Protein AF-A0A1Z5R6G3-F1 (afdb_monomer_lite)

pLDDT: mean 77.04, std 17.68, range [26.58, 95.5]

Secondary structure (DSSP, 8-state):
--------------THHHHHHHHHHHHHHHHHHHS-SHHHHTTS-HHHHHHHHHHHHHHHHHHHHHHHHHHHHHHHH--TTS-HHHH---HHHHHTTHHHHHHHHHHHTT---HHHHHHT-GGG-GGG--TT--S-GGGTT---------EEEE-TT--EE-SSSB-TTS-B-----SSGGG-SS-HHHHT-EEEE-

InterPro domains:
  IPR000932 Photosystem antenna protein-like [PF00421] (64-195)
  IPR036001 Photosystem antenna protein-like superfamily [SSF161077] (65-194)

Sequence (197 aa):
MLHACDQRFDVTGNLENFCELNKALIYLHSQYLREKPVQTMAKKSKRGYFSYMQLYFLVVSLLFSFAAFVVAGTMWYGSATTPIILFGPTRYQWDQGYFQQEIYQRVSDGLAKILVAFYDYIGNNQAKGGLFRAGSMDNGDGIAVGWLGHPVFRDKEGCELFVLLVDEEEIVRVGVPFRRAESKYSVEQVGVTIDGC

Organism: Sorghum bicolor (NCBI:txid4558)

Radius of gyration: 29.78 Å; chains: 1; bounding box: 66×47×83 Å

Structure (mmCIF, N/CA/C/O backbone):
data_AF-A0A1Z5R6G3-F1
#
_entry.id   AF-A0A1Z5R6G3-F1
#
loop_
_atom_site.group_PDB
_atom_site.id
_atom_site.type_symbol
_atom_site.label_atom_id
_atom_site.label_alt_id
_atom_site.label_comp_id
_atom_site.label_asym_id
_atom_site.label_entity_id
_atom_site.label_seq_id
_atom_site.pdbx_PDB_ins_code
_atom_site.Cartn_x
_atom_site.Cartn_y
_atom_site.Cartn_z
_atom_site.occupancy
_atom_site.B_iso_or_equiv
_atom_site.auth_seq_id
_atom_site.auth_comp_id
_atom_site.auth_asym_id
_atom_site.auth_atom_id
_atom_site.pdbx_PDB_model_num
ATOM 1 N N . MET A 1 1 ? 26.521 29.136 -47.098 1.00 40.97 1 MET A N 1
ATOM 2 C CA . MET A 1 1 ? 25.546 30.150 -46.647 1.00 40.97 1 MET A CA 1
ATOM 3 C C . MET A 1 1 ? 24.371 29.425 -46.020 1.00 40.97 1 MET A C 1
ATOM 5 O O . MET A 1 1 ? 23.774 28.627 -46.725 1.00 40.97 1 MET A O 1
ATOM 9 N N . LEU A 1 2 ? 24.141 29.667 -44.724 1.00 26.58 2 LEU A N 1
ATOM 10 C CA . LEU A 1 2 ? 22.926 29.489 -43.898 1.00 26.58 2 LEU A CA 1
ATOM 11 C C . LEU A 1 2 ? 23.435 29.330 -42.453 1.00 26.58 2 LEU A C 1
ATOM 13 O O . LEU A 1 2 ? 23.894 28.262 -42.070 1.00 26.58 2 LEU A O 1
ATOM 17 N N . HIS A 1 3 ? 23.811 30.434 -41.806 1.00 28.83 3 HIS A N 1
ATOM 18 C CA . HIS A 1 3 ? 22.960 31.247 -40.924 1.00 28.83 3 HIS A CA 1
ATOM 19 C C . HIS A 1 3 ? 22.274 30.429 -39.823 1.00 28.83 3 HIS A C 1
ATOM 21 O O . HIS A 1 3 ? 21.431 29.579 -40.084 1.00 28.83 3 HIS A O 1
ATOM 27 N N . ALA A 1 4 ? 22.695 30.743 -38.598 1.00 40.03 4 ALA A N 1
ATOM 28 C CA . ALA A 1 4 ? 22.177 30.291 -37.322 1.00 40.03 4 ALA A CA 1
ATOM 29 C C . ALA A 1 4 ? 20.644 30.218 -37.279 1.00 40.03 4 ALA A C 1
ATOM 31 O O . ALA A 1 4 ? 19.967 31.197 -37.591 1.00 40.03 4 ALA A O 1
ATOM 32 N N . CYS A 1 5 ? 20.119 29.088 -36.807 1.00 30.48 5 CYS A N 1
ATOM 33 C CA . CYS A 1 5 ? 18.817 29.047 -36.160 1.00 30.48 5 CYS A CA 1
ATOM 34 C C . CYS A 1 5 ? 19.083 28.893 -34.661 1.00 30.48 5 CYS A C 1
ATOM 36 O O . CYS A 1 5 ? 19.317 27.801 -34.150 1.00 30.48 5 CYS A O 1
ATOM 38 N N . ASP A 1 6 ? 19.169 30.047 -34.008 1.00 37.09 6 ASP A N 1
ATOM 39 C CA . ASP A 1 6 ? 19.047 30.204 -32.568 1.00 37.09 6 ASP A CA 1
ATOM 40 C C . ASP A 1 6 ? 17.616 29.797 -32.188 1.00 37.09 6 ASP A C 1
ATOM 42 O O . ASP A 1 6 ? 16.661 30.528 -32.449 1.00 37.09 6 ASP A O 1
ATOM 46 N N . GLN A 1 7 ? 17.447 28.588 -31.653 1.00 36.06 7 GLN A N 1
ATOM 47 C CA . GLN A 1 7 ? 16.218 28.191 -30.976 1.00 36.06 7 GLN A CA 1
ATOM 48 C C . GLN A 1 7 ? 16.547 27.996 -29.501 1.00 36.06 7 GLN A C 1
ATOM 50 O O . GLN A 1 7 ? 17.087 26.970 -29.085 1.00 36.06 7 GLN A O 1
ATOM 55 N N . ARG A 1 8 ? 16.213 29.023 -28.712 1.00 31.95 8 ARG A N 1
ATOM 56 C CA . ARG A 1 8 ? 16.040 28.919 -27.262 1.00 31.95 8 ARG A CA 1
ATOM 57 C C . ARG A 1 8 ? 15.119 27.737 -26.973 1.00 31.95 8 ARG A C 1
ATOM 59 O O . ARG A 1 8 ? 13.937 27.782 -27.301 1.00 31.95 8 ARG A O 1
ATOM 66 N N . PHE A 1 9 ? 15.668 26.701 -26.352 1.00 37.44 9 PHE A N 1
ATOM 67 C CA . PHE A 1 9 ? 14.879 25.657 -25.716 1.00 37.44 9 PHE A CA 1
ATOM 68 C C . PHE A 1 9 ? 14.264 26.245 -24.446 1.00 37.44 9 PHE A C 1
ATOM 70 O O . PHE A 1 9 ? 14.970 26.477 -23.465 1.00 37.44 9 PHE A O 1
ATOM 77 N N . ASP A 1 10 ? 12.964 26.527 -24.489 1.00 29.92 10 ASP A N 1
ATOM 78 C CA . ASP A 1 10 ? 12.192 26.857 -23.297 1.00 29.92 10 ASP A CA 1
ATOM 79 C C . ASP A 1 10 ? 11.811 25.554 -22.579 1.00 29.92 10 ASP A C 1
ATOM 81 O O . ASP A 1 10 ? 11.259 24.623 -23.172 1.00 29.92 10 ASP A O 1
ATOM 85 N N . VAL A 1 11 ? 12.182 25.458 -21.304 1.00 42.44 11 VAL A N 1
ATOM 86 C CA . VAL A 1 11 ? 12.047 24.256 -20.474 1.00 42.44 11 VAL A CA 1
ATOM 87 C C . VAL A 1 11 ? 10.663 24.272 -19.833 1.00 42.44 11 VAL A C 1
ATOM 89 O O . VAL A 1 11 ? 10.515 24.503 -18.637 1.00 42.44 11 VAL A O 1
ATOM 92 N N . THR A 1 12 ? 9.623 24.033 -20.626 1.00 36.06 12 THR A N 1
ATOM 93 C CA . THR A 1 12 ? 8.274 23.783 -20.103 1.00 36.06 12 THR A CA 1
ATOM 94 C C . THR A 1 12 ? 7.799 22.410 -20.563 1.00 36.06 12 THR A C 1
ATOM 96 O O . THR A 1 12 ? 7.721 22.098 -21.748 1.00 36.06 12 THR A O 1
ATOM 99 N N . GLY A 1 13 ? 7.600 21.520 -19.588 1.00 49.81 13 GLY A N 1
ATOM 100 C CA . GLY A 1 13 ? 7.284 20.114 -19.805 1.00 49.81 13 GLY A CA 1
ATOM 101 C C . GLY A 1 13 ? 5.908 19.926 -20.431 1.00 49.81 13 GLY A C 1
ATOM 102 O O . GLY A 1 13 ? 4.896 20.225 -19.807 1.00 49.81 13 GLY A O 1
ATOM 103 N N . ASN A 1 14 ? 5.872 19.383 -21.646 1.00 38.09 14 ASN A N 1
ATOM 104 C CA . ASN A 1 14 ? 4.657 18.847 -22.244 1.00 38.09 14 ASN A CA 1
ATOM 105 C C . ASN A 1 14 ? 5.003 17.644 -23.137 1.00 38.09 14 ASN A C 1
ATOM 107 O O . ASN A 1 14 ? 6.084 17.604 -23.725 1.00 38.09 14 ASN A O 1
ATOM 111 N N . LEU A 1 15 ? 4.113 16.649 -23.229 1.00 45.62 15 LEU A N 1
ATOM 112 C CA . LEU A 1 15 ? 4.317 15.383 -23.966 1.00 45.62 15 LEU A CA 1
ATOM 113 C C . LEU A 1 15 ? 4.691 15.570 -25.452 1.00 45.62 15 LEU A C 1
ATOM 115 O O . LEU A 1 15 ? 5.364 14.714 -26.030 1.00 45.62 15 LEU A O 1
ATOM 119 N N . GLU A 1 16 ? 4.326 16.704 -26.054 1.00 45.53 16 GLU A N 1
ATOM 120 C CA . GLU A 1 16 ? 4.739 17.095 -27.409 1.00 45.53 16 GLU A CA 1
ATOM 121 C C . GLU A 1 16 ? 6.264 17.217 -27.543 1.00 45.53 16 GLU A C 1
ATOM 123 O O . GLU A 1 16 ? 6.833 16.776 -28.543 1.00 45.53 16 GLU A O 1
ATOM 128 N N . ASN A 1 17 ? 6.952 17.668 -26.488 1.00 52.84 17 ASN A N 1
ATOM 129 C CA . ASN A 1 17 ? 8.408 17.790 -26.475 1.00 52.84 17 ASN A CA 1
ATOM 130 C C . ASN A 1 17 ? 9.105 16.431 -26.550 1.00 52.84 17 ASN A C 1
ATOM 132 O O . ASN A 1 17 ? 10.211 16.366 -27.066 1.00 52.84 17 ASN A O 1
ATOM 136 N N . PHE A 1 18 ? 8.478 15.341 -26.091 1.00 49.66 18 PHE A N 1
ATOM 137 C CA . PHE A 1 18 ? 9.069 13.999 -26.154 1.00 49.66 18 PHE A CA 1
ATOM 138 C C . PHE A 1 18 ? 8.947 13.382 -27.554 1.00 49.66 18 PHE A C 1
ATOM 140 O O . PHE A 1 18 ? 9.850 12.681 -28.016 1.00 49.66 18 PHE A O 1
ATOM 147 N N . CYS A 1 19 ? 7.842 13.660 -28.253 1.00 47.81 19 CYS A N 1
ATOM 148 C CA . CYS A 1 19 ? 7.642 13.231 -29.637 1.00 47.81 19 CYS A CA 1
ATOM 149 C C . CYS A 1 19 ? 8.559 14.010 -30.588 1.00 47.81 19 CYS A C 1
ATOM 151 O O . CYS A 1 19 ? 9.219 13.406 -31.434 1.00 47.81 19 CYS A O 1
ATOM 153 N N . GLU A 1 20 ? 8.682 15.325 -30.394 1.00 55.06 20 GLU A N 1
ATOM 154 C CA . GLU A 1 20 ? 9.620 16.154 -31.154 1.00 55.06 20 GLU A CA 1
ATOM 155 C C . GLU A 1 20 ? 11.081 15.848 -30.799 1.00 55.06 20 GLU A C 1
ATOM 157 O O . GLU A 1 20 ? 11.908 15.771 -31.709 1.00 55.06 20 GLU A O 1
ATOM 162 N N . LEU A 1 21 ? 11.403 15.525 -29.534 1.00 59.28 21 LEU A N 1
ATOM 163 C CA . LEU A 1 21 ? 12.727 14.994 -29.190 1.00 59.28 21 LEU A CA 1
ATOM 164 C C . LEU A 1 21 ? 13.001 13.698 -29.943 1.00 59.28 21 LEU A C 1
ATOM 166 O O . LEU A 1 21 ? 14.065 13.574 -30.529 1.00 59.28 21 LEU A O 1
ATOM 170 N N . ASN A 1 22 ? 12.064 12.746 -29.960 1.00 56.97 22 ASN A N 1
ATOM 171 C CA . ASN A 1 22 ? 12.258 11.468 -30.646 1.00 56.97 22 ASN A CA 1
ATOM 172 C C . ASN A 1 22 ? 12.398 11.640 -32.161 1.00 56.97 22 ASN A C 1
ATOM 174 O O . ASN A 1 22 ? 13.267 11.009 -32.762 1.00 56.97 22 ASN A O 1
ATOM 178 N N . LYS A 1 23 ? 11.613 12.523 -32.789 1.00 67.31 23 LYS A N 1
ATOM 179 C CA . LYS A 1 23 ? 11.772 12.858 -34.213 1.00 67.31 23 LYS A CA 1
ATOM 180 C C . LYS A 1 23 ? 13.124 13.510 -34.482 1.00 67.31 23 LYS A C 1
ATOM 182 O O . LYS A 1 23 ? 13.801 13.109 -35.425 1.00 67.31 23 LYS A O 1
ATOM 187 N N . ALA A 1 24 ? 13.549 14.451 -33.639 1.00 62.72 24 ALA A N 1
ATOM 188 C CA . ALA A 1 24 ? 14.859 15.081 -33.736 1.00 62.72 24 ALA A CA 1
ATOM 189 C C . ALA A 1 24 ? 15.992 14.068 -33.516 1.00 62.72 24 ALA A C 1
ATOM 191 O O . ALA A 1 24 ? 16.978 14.107 -34.245 1.00 62.72 24 ALA A O 1
ATOM 192 N N . LEU A 1 25 ? 15.837 13.116 -32.591 1.00 65.88 25 LEU A N 1
ATOM 193 C CA . LEU A 1 25 ? 16.815 12.065 -32.297 1.00 65.88 25 LEU A CA 1
ATOM 194 C C . LEU A 1 25 ? 16.925 11.069 -33.453 1.00 65.88 25 LEU A C 1
ATOM 196 O O . LEU A 1 25 ? 18.033 10.726 -33.849 1.00 65.88 25 LEU A O 1
ATOM 200 N N . ILE A 1 26 ? 15.802 10.668 -34.058 1.00 71.19 26 ILE A N 1
ATOM 201 C CA . ILE A 1 26 ? 15.775 9.832 -35.269 1.00 71.19 26 ILE A CA 1
ATOM 202 C C . ILE A 1 26 ? 16.381 10.591 -36.453 1.00 71.19 26 ILE A C 1
ATOM 204 O O . ILE A 1 26 ? 17.159 10.021 -37.219 1.00 71.19 26 ILE A O 1
ATOM 208 N N . TYR A 1 27 ? 16.077 11.883 -36.596 1.00 67.69 27 TYR A N 1
ATOM 209 C CA . TYR A 1 27 ? 16.621 12.715 -37.663 1.00 67.69 27 TYR A CA 1
ATOM 210 C C . TYR A 1 27 ? 18.136 12.891 -37.511 1.00 67.69 27 TYR A C 1
ATOM 212 O O . TYR A 1 27 ? 18.865 12.618 -38.464 1.00 67.69 27 TYR A O 1
ATOM 220 N N . LEU A 1 28 ? 18.616 13.225 -36.308 1.00 63.78 28 LEU A N 1
ATOM 221 C CA . LEU A 1 28 ? 20.034 13.297 -35.941 1.00 63.78 28 LEU A CA 1
ATOM 222 C C . LEU A 1 28 ? 20.733 11.949 -36.107 1.00 63.78 28 LEU A C 1
ATOM 224 O O . LEU A 1 28 ? 21.843 11.911 -36.625 1.00 63.78 28 LEU A O 1
ATOM 228 N N . HIS A 1 29 ? 20.084 10.837 -35.762 1.00 63.12 29 HIS A N 1
ATOM 229 C CA . HIS A 1 29 ? 20.622 9.499 -36.000 1.00 63.12 29 HIS A CA 1
ATOM 230 C C . HIS A 1 29 ? 20.713 9.193 -37.506 1.00 63.12 29 HIS A C 1
ATOM 232 O O . HIS A 1 29 ? 21.725 8.673 -37.969 1.00 63.12 29 HIS A O 1
ATOM 238 N N . SER A 1 30 ? 19.721 9.598 -38.311 1.00 63.94 30 SER A N 1
ATOM 239 C CA . SER A 1 30 ? 19.755 9.455 -39.777 1.00 63.94 30 SER A CA 1
ATOM 240 C C . SER A 1 30 ? 20.798 10.359 -40.451 1.00 63.94 30 SER A C 1
ATOM 242 O O . SER A 1 30 ? 21.308 10.019 -41.519 1.00 63.94 30 SER A O 1
ATOM 244 N N . GLN A 1 31 ? 21.101 11.515 -39.852 1.00 62.31 31 GLN A N 1
ATOM 245 C CA . GLN A 1 31 ? 22.162 12.419 -40.298 1.00 62.31 31 GLN A CA 1
ATOM 246 C C . GLN A 1 31 ? 23.535 11.863 -39.895 1.00 62.31 31 GLN A C 1
ATOM 248 O O . GLN A 1 31 ? 24.420 11.769 -40.738 1.00 62.31 31 GLN A O 1
ATOM 253 N N . TYR A 1 32 ? 23.677 11.343 -38.672 1.00 56.94 32 TYR A N 1
ATOM 254 C CA . TYR A 1 32 ? 24.884 10.666 -38.182 1.00 56.94 32 TYR A CA 1
ATOM 255 C C . TYR A 1 32 ? 25.243 9.411 -38.996 1.00 56.94 32 TYR A C 1
ATOM 257 O O . TYR A 1 32 ? 26.412 9.151 -39.274 1.00 56.94 32 TYR A O 1
ATOM 265 N N . LEU A 1 33 ? 24.241 8.639 -39.432 1.00 57.62 33 LEU A N 1
ATOM 266 C CA . LEU A 1 33 ? 24.445 7.486 -40.316 1.00 57.62 33 LEU A CA 1
ATOM 267 C C . LEU A 1 33 ? 24.789 7.894 -41.763 1.00 57.62 33 LEU A C 1
ATOM 269 O O . LEU A 1 33 ? 25.457 7.128 -42.461 1.00 57.62 33 LEU A O 1
ATOM 273 N N . ARG A 1 34 ? 24.368 9.086 -42.218 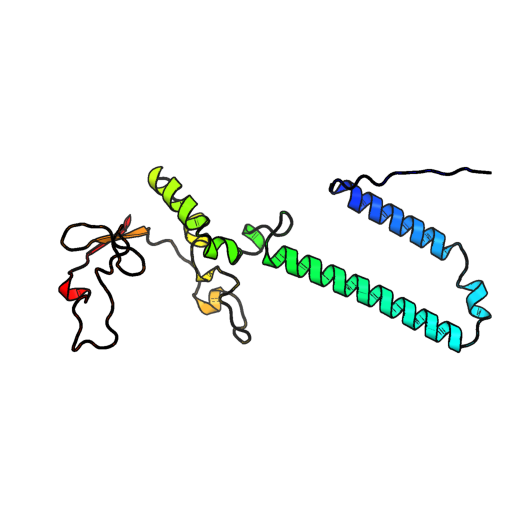1.00 58.22 34 ARG A N 1
ATOM 274 C CA . ARG A 1 34 ? 24.684 9.632 -43.554 1.00 58.22 34 ARG A CA 1
ATOM 275 C C . ARG A 1 34 ? 26.062 10.292 -43.619 1.00 58.22 34 ARG A C 1
ATOM 277 O O . ARG A 1 34 ? 26.784 10.097 -44.600 1.00 58.22 34 ARG A O 1
ATOM 284 N N . GLU A 1 35 ? 26.472 11.007 -42.577 1.00 58.62 35 GLU A N 1
ATOM 285 C CA . GLU A 1 35 ? 27.791 11.638 -42.464 1.00 58.62 35 GLU A CA 1
ATOM 286 C C . GLU A 1 35 ? 28.854 10.635 -41.984 1.00 58.62 35 GLU A C 1
ATOM 288 O O . GLU A 1 35 ? 29.327 10.658 -40.857 1.00 58.62 35 GLU A O 1
ATOM 293 N N . LYS A 1 36 ? 29.211 9.705 -42.879 1.00 55.25 36 LYS A N 1
ATOM 294 C CA . LYS A 1 36 ? 30.347 8.759 -42.839 1.00 55.25 36 LYS A CA 1
ATOM 295 C C . LYS A 1 36 ? 31.223 8.747 -41.561 1.00 55.25 36 LYS A C 1
ATOM 297 O O . LYS A 1 36 ? 32.281 9.382 -41.533 1.00 55.25 36 LYS A O 1
ATOM 302 N N . PRO A 1 37 ? 30.971 7.790 -40.651 1.00 52.53 37 PRO A N 1
ATOM 303 C CA . PRO A 1 37 ? 32.047 7.112 -39.942 1.00 52.53 37 PRO A CA 1
ATOM 304 C C . PRO A 1 37 ? 32.408 5.785 -40.628 1.00 52.53 37 PRO A C 1
ATOM 306 O O . PRO A 1 37 ? 33.578 5.443 -40.686 1.00 52.53 37 PRO A O 1
ATOM 309 N N . VAL A 1 38 ? 31.469 5.051 -41.239 1.00 53.91 38 VAL A N 1
ATOM 310 C CA . VAL A 1 38 ? 31.716 3.681 -41.757 1.00 53.91 38 VAL A CA 1
ATOM 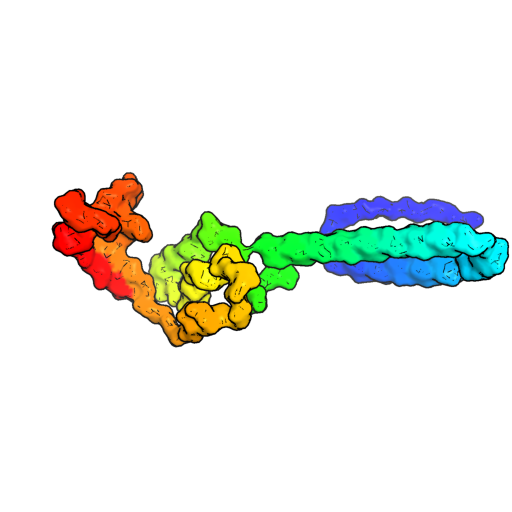311 C C . VAL A 1 38 ? 32.844 3.605 -42.799 1.00 53.91 38 VAL A C 1
ATOM 313 O O . VAL A 1 38 ? 33.685 2.710 -42.743 1.00 53.91 38 VAL A O 1
ATOM 316 N N . GLN A 1 39 ? 32.918 4.573 -43.714 1.00 47.22 39 GLN A N 1
ATOM 317 C CA . GLN A 1 39 ? 33.902 4.573 -44.807 1.00 47.22 39 GLN A CA 1
ATOM 318 C C . GLN A 1 39 ? 35.300 5.054 -44.362 1.00 47.22 39 GLN A C 1
ATOM 320 O O . GLN A 1 39 ? 36.317 4.636 -44.911 1.00 47.22 39 GLN A O 1
ATOM 325 N N . THR A 1 40 ? 35.371 5.912 -43.342 1.00 52.59 40 THR A N 1
ATOM 326 C CA . THR A 1 40 ? 36.611 6.392 -42.698 1.00 52.59 40 THR A CA 1
ATOM 327 C C . THR A 1 40 ? 37.121 5.417 -41.634 1.00 52.59 40 THR A C 1
ATOM 329 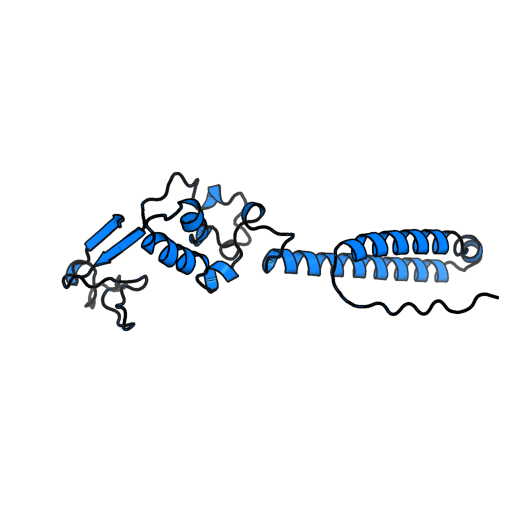O O . THR A 1 40 ? 38.321 5.362 -41.367 1.00 52.59 40 THR A O 1
ATOM 332 N N . MET A 1 41 ? 36.229 4.617 -41.047 1.00 50.09 41 MET A N 1
ATOM 333 C CA . MET A 1 41 ? 36.531 3.602 -40.036 1.00 50.09 41 MET A CA 1
ATOM 334 C C . MET A 1 41 ? 37.200 2.376 -40.645 1.00 50.09 41 MET A C 1
ATOM 336 O O . MET A 1 41 ? 38.150 1.886 -40.049 1.00 50.09 41 MET A O 1
ATOM 340 N N . ALA A 1 42 ? 36.819 1.962 -41.862 1.00 53.94 42 ALA A N 1
ATOM 341 C CA . ALA A 1 42 ? 37.464 0.851 -42.578 1.00 53.94 42 ALA A CA 1
ATOM 342 C C . ALA A 1 42 ? 38.986 1.037 -42.776 1.00 53.94 42 ALA A C 1
ATOM 344 O O . ALA A 1 42 ? 39.709 0.065 -42.981 1.00 53.94 42 ALA A O 1
ATOM 345 N N . LYS A 1 43 ? 39.485 2.280 -42.681 1.00 54.75 43 LYS A N 1
ATOM 346 C CA . LYS A 1 43 ? 40.913 2.636 -42.742 1.00 54.75 43 LYS A CA 1
ATOM 347 C C . LYS A 1 43 ? 41.585 2.825 -41.370 1.00 54.75 43 LYS A C 1
ATOM 349 O O . LYS A 1 43 ? 42.791 3.058 -41.327 1.00 54.75 43 LYS A O 1
ATOM 354 N N . LYS A 1 44 ? 40.858 2.755 -40.246 1.00 55.66 44 LYS A N 1
ATOM 355 C CA . LYS A 1 44 ? 41.418 2.941 -38.894 1.00 55.66 44 LYS A CA 1
ATOM 356 C C . LYS A 1 44 ? 41.911 1.618 -38.297 1.00 55.66 44 LYS A C 1
ATOM 358 O O . LYS A 1 44 ? 41.258 0.585 -38.381 1.00 55.66 44 LYS A O 1
ATOM 363 N N . SER A 1 45 ? 43.076 1.682 -37.648 1.00 59.03 45 SER A N 1
ATOM 364 C CA . SER A 1 45 ? 43.709 0.576 -36.911 1.00 59.03 45 SER A CA 1
ATOM 365 C C . SER A 1 45 ? 42.750 -0.084 -35.907 1.00 59.03 45 SER A C 1
ATOM 367 O O . SER A 1 45 ? 41.917 0.602 -35.312 1.00 59.03 45 SER A O 1
ATOM 369 N N . LYS A 1 46 ? 42.915 -1.395 -35.651 1.00 59.88 46 LYS A N 1
ATOM 370 C CA . LYS A 1 46 ? 42.145 -2.188 -34.660 1.00 59.88 46 LYS A CA 1
ATOM 371 C C . LYS A 1 46 ? 41.982 -1.477 -33.303 1.00 59.88 46 LYS A C 1
ATOM 373 O O . LYS A 1 46 ? 40.951 -1.618 -32.654 1.00 59.88 46 LYS A O 1
ATOM 378 N N . ARG A 1 47 ? 42.968 -0.664 -32.901 1.00 57.84 47 ARG A N 1
ATOM 379 C CA . ARG A 1 47 ? 42.950 0.141 -31.666 1.00 57.84 47 ARG A CA 1
ATOM 380 C C . ARG A 1 47 ? 41.867 1.233 -31.666 1.00 57.84 47 ARG A C 1
ATOM 382 O O . ARG A 1 47 ? 41.269 1.480 -30.630 1.00 57.84 47 ARG A O 1
ATOM 389 N N . GLY A 1 48 ? 41.572 1.838 -32.819 1.00 65.00 48 GLY A N 1
ATOM 390 C CA . GLY A 1 48 ? 40.485 2.809 -32.968 1.00 65.00 48 GLY A CA 1
ATOM 391 C C . GLY A 1 48 ? 39.111 2.154 -32.835 1.00 65.00 48 GLY A C 1
ATOM 392 O O . GLY A 1 48 ? 38.275 2.650 -32.088 1.00 65.00 48 GLY A O 1
ATOM 393 N N . TYR A 1 49 ? 38.902 1.004 -33.484 1.00 65.38 49 TYR A N 1
ATOM 394 C CA . TYR A 1 49 ? 37.660 0.229 -33.364 1.00 65.38 49 TYR A CA 1
ATOM 395 C C . TYR A 1 49 ? 37.349 -0.172 -31.917 1.00 65.38 49 TYR A C 1
ATOM 397 O O . TYR A 1 49 ? 36.203 -0.051 -31.494 1.00 65.38 49 TYR A O 1
ATOM 405 N N . PHE A 1 50 ? 38.361 -0.574 -31.145 1.00 70.38 50 PHE A N 1
ATOM 406 C CA . PHE A 1 50 ? 38.206 -0.879 -29.721 1.00 70.38 50 PHE A CA 1
ATOM 407 C C . PHE A 1 50 ? 37.722 0.341 -28.917 1.00 70.38 50 PHE A C 1
ATOM 409 O O . PHE A 1 50 ? 36.750 0.241 -28.175 1.00 70.38 50 PHE A O 1
ATOM 416 N N . SER A 1 51 ? 38.314 1.521 -29.136 1.00 75.56 51 SER A N 1
ATOM 417 C CA . SER A 1 51 ? 37.875 2.761 -28.480 1.00 75.56 51 SER A CA 1
ATOM 418 C C . SER A 1 51 ? 36.450 3.179 -28.863 1.00 75.56 51 SER A C 1
ATOM 420 O O . SER A 1 51 ? 35.711 3.655 -28.006 1.00 75.56 51 SER A O 1
ATOM 422 N N . TYR A 1 52 ? 36.032 2.977 -30.118 1.00 76.00 52 TYR A N 1
ATOM 423 C CA . TYR A 1 52 ? 34.654 3.259 -30.544 1.00 76.00 52 TYR A CA 1
ATOM 424 C C . TYR A 1 52 ? 33.641 2.295 -29.930 1.00 76.00 52 TYR A C 1
ATOM 426 O O . TYR A 1 52 ? 32.593 2.738 -29.468 1.00 76.00 52 TYR A O 1
ATOM 434 N N . MET A 1 53 ? 33.953 0.997 -29.893 1.00 81.25 53 MET A N 1
ATOM 435 C CA . MET A 1 53 ? 33.099 0.001 -29.237 1.00 81.25 53 MET A CA 1
ATOM 436 C C . MET A 1 53 ? 32.965 0.290 -27.739 1.00 81.25 53 MET A C 1
ATOM 438 O O . MET A 1 53 ? 31.878 0.171 -27.181 1.00 81.25 53 MET A O 1
ATOM 442 N N . GLN A 1 54 ? 34.042 0.749 -27.103 1.00 83.06 54 GLN A N 1
ATOM 443 C CA . GLN A 1 54 ? 34.031 1.113 -25.692 1.00 83.06 54 GLN A CA 1
ATOM 444 C C . GLN A 1 54 ? 33.234 2.394 -25.423 1.00 83.06 54 GLN A C 1
ATOM 446 O O . GLN A 1 54 ? 32.445 2.431 -24.484 1.00 83.06 54 GLN A O 1
ATOM 451 N N . LEU A 1 55 ? 33.362 3.418 -26.271 1.00 81.50 55 LEU A N 1
ATOM 452 C CA . LEU A 1 55 ? 32.543 4.628 -26.169 1.00 81.50 55 LEU A CA 1
ATOM 453 C C . LEU A 1 55 ? 31.055 4.323 -26.392 1.00 81.50 55 LEU A C 1
ATOM 455 O O . LEU A 1 55 ? 30.214 4.802 -25.637 1.00 81.50 55 LEU A O 1
ATOM 459 N N . TYR A 1 56 ? 30.730 3.492 -27.385 1.00 84.50 56 TYR A N 1
ATOM 460 C CA . TYR A 1 56 ? 29.358 3.052 -27.640 1.00 84.50 56 TYR A CA 1
ATOM 461 C C . TYR A 1 56 ? 28.770 2.311 -26.432 1.00 84.50 56 TYR A C 1
ATOM 463 O O . TYR A 1 56 ? 27.668 2.629 -25.988 1.00 84.50 56 TYR A O 1
ATOM 471 N N . PHE A 1 57 ? 29.534 1.387 -25.844 1.00 87.69 57 PHE A N 1
ATOM 472 C CA . PHE A 1 57 ? 29.132 0.667 -24.637 1.00 87.69 57 PHE A CA 1
ATOM 473 C C . PHE A 1 57 ? 28.864 1.605 -23.452 1.00 87.69 57 PHE A C 1
ATOM 475 O O . PHE A 1 57 ? 27.863 1.438 -22.753 1.00 87.69 57 PHE A O 1
ATOM 482 N N . LEU A 1 58 ? 29.713 2.617 -23.243 1.00 90.19 58 LEU A N 1
ATOM 483 C CA . LEU A 1 58 ? 29.514 3.608 -22.183 1.00 90.19 58 LEU A CA 1
ATOM 484 C C . LEU A 1 58 ? 28.239 4.433 -22.396 1.00 90.19 58 LEU A C 1
ATOM 486 O O . LEU A 1 58 ? 27.487 4.637 -21.447 1.00 90.19 58 LEU A O 1
ATOM 490 N N . VAL A 1 59 ? 27.962 4.862 -23.631 1.00 91.69 59 VAL A N 1
ATOM 491 C CA . VAL A 1 59 ? 26.752 5.638 -23.950 1.00 91.69 59 VAL A CA 1
ATOM 492 C C . VAL A 1 59 ? 25.488 4.805 -23.733 1.00 91.69 59 VAL A C 1
ATOM 494 O O . VAL A 1 59 ? 24.554 5.275 -23.088 1.00 91.69 59 VAL A O 1
ATOM 497 N N . VAL A 1 60 ? 25.461 3.557 -24.209 1.00 91.69 60 VAL A N 1
ATOM 498 C CA . VAL A 1 60 ? 24.310 2.660 -24.007 1.00 91.69 60 VAL A CA 1
ATOM 499 C C . VAL A 1 60 ? 24.098 2.368 -22.521 1.00 91.69 60 VAL A C 1
ATOM 501 O O . VAL A 1 60 ? 22.968 2.445 -22.041 1.00 91.69 60 VAL A O 1
ATOM 504 N N . SER A 1 61 ? 25.175 2.097 -21.778 1.00 90.62 61 SER A N 1
ATOM 505 C CA . SER A 1 61 ? 25.099 1.837 -20.336 1.00 90.62 61 SER A CA 1
ATOM 506 C C . SER A 1 61 ? 24.557 3.044 -19.572 1.00 90.62 61 SER A C 1
ATOM 508 O O . SER A 1 61 ? 23.709 2.881 -18.695 1.00 90.62 61 SER A O 1
ATOM 510 N N . LEU A 1 62 ? 25.001 4.256 -19.924 1.00 92.88 62 LEU A N 1
ATOM 511 C CA . LEU A 1 62 ? 24.523 5.495 -19.316 1.00 92.88 62 LEU A CA 1
ATOM 512 C C . LEU A 1 62 ? 23.029 5.705 -19.573 1.00 92.88 62 LEU A C 1
ATOM 514 O O . LEU A 1 62 ? 22.287 5.956 -18.629 1.00 92.88 62 LEU A O 1
ATOM 518 N N . LEU A 1 63 ? 22.585 5.569 -20.825 1.00 92.38 63 LEU A N 1
ATOM 519 C CA . LEU A 1 63 ? 21.179 5.745 -21.194 1.00 92.38 63 LEU A CA 1
ATOM 520 C C . LEU A 1 63 ? 20.277 4.733 -20.486 1.00 92.38 63 LEU A C 1
ATOM 522 O O . LEU A 1 63 ? 19.256 5.117 -19.921 1.00 92.38 63 LEU A O 1
ATOM 526 N N . PHE A 1 64 ? 20.673 3.458 -20.479 1.00 92.19 64 PHE A N 1
ATOM 527 C CA . PHE A 1 64 ? 19.909 2.404 -19.819 1.00 92.19 64 PHE A CA 1
ATOM 528 C C . PHE A 1 64 ? 19.823 2.633 -18.309 1.00 92.19 64 PHE A C 1
ATOM 530 O O . PHE A 1 64 ? 18.735 2.591 -17.741 1.00 92.19 64 PHE A O 1
ATOM 537 N N . SER A 1 65 ? 20.957 2.930 -17.668 1.00 91.69 65 SER A N 1
ATOM 538 C CA . SER A 1 65 ? 21.003 3.158 -16.221 1.00 91.69 65 SER A CA 1
ATOM 539 C C . SER A 1 65 ? 20.174 4.381 -15.846 1.00 91.69 65 SER A C 1
ATOM 541 O O . SER A 1 65 ? 19.343 4.309 -14.948 1.00 91.69 65 SER A O 1
ATOM 543 N N . PHE A 1 66 ? 20.342 5.487 -16.574 1.00 92.56 66 PHE A N 1
ATOM 544 C CA . PHE A 1 66 ? 19.584 6.710 -16.345 1.00 92.56 66 PHE A CA 1
ATOM 545 C C . PHE A 1 66 ? 18.075 6.480 -16.491 1.00 92.56 66 PHE A C 1
ATOM 547 O O . PHE A 1 66 ? 17.317 6.820 -15.585 1.00 92.56 66 PHE A O 1
ATOM 554 N N . ALA A 1 67 ? 17.640 5.839 -17.581 1.00 95.12 67 ALA A N 1
ATOM 555 C CA . ALA A 1 67 ? 16.231 5.520 -17.789 1.00 95.12 67 ALA A CA 1
ATOM 556 C C . ALA A 1 67 ? 15.680 4.608 -16.680 1.00 95.12 67 ALA A C 1
ATOM 558 O O . ALA A 1 67 ? 14.597 4.869 -16.157 1.00 95.12 67 ALA A O 1
ATOM 559 N N . ALA A 1 68 ? 16.436 3.583 -16.272 1.00 95.38 68 ALA A N 1
ATOM 560 C CA . ALA A 1 68 ? 16.040 2.681 -15.194 1.00 95.38 68 ALA A CA 1
ATOM 561 C C . ALA A 1 68 ? 15.874 3.415 -13.852 1.00 95.38 68 ALA A C 1
ATOM 563 O O . ALA A 1 68 ? 14.881 3.194 -13.161 1.00 95.38 68 ALA A O 1
ATOM 564 N N . PHE A 1 69 ? 16.791 4.326 -13.504 1.00 95.25 69 PHE A N 1
ATOM 565 C CA . PHE A 1 69 ? 16.688 5.136 -12.286 1.00 95.25 69 PHE A CA 1
ATOM 566 C C . PHE A 1 69 ? 15.464 6.055 -12.297 1.00 95.25 69 PHE A C 1
ATOM 568 O O . PHE A 1 69 ? 14.760 6.143 -11.291 1.00 95.25 69 PHE A O 1
ATOM 575 N N . VAL A 1 70 ? 15.183 6.709 -13.429 1.00 94.94 70 VAL A N 1
ATOM 576 C CA . VAL A 1 70 ? 14.005 7.579 -13.565 1.00 94.94 70 VAL A CA 1
ATOM 577 C C . VAL A 1 70 ? 12.723 6.768 -13.397 1.00 94.94 70 VAL A C 1
ATOM 579 O O . VAL A 1 70 ? 11.877 7.133 -12.584 1.00 94.94 70 VAL A O 1
ATOM 582 N N . VAL A 1 71 ? 12.595 5.636 -14.097 1.00 95.50 71 VAL A N 1
ATOM 583 C CA . VAL A 1 71 ? 11.401 4.782 -14.004 1.00 95.50 71 VAL A CA 1
ATOM 584 C C . VAL A 1 71 ? 11.223 4.240 -12.586 1.00 95.50 71 VAL A C 1
ATOM 586 O O . VAL A 1 71 ? 10.130 4.354 -12.033 1.00 95.50 71 VAL A O 1
ATOM 589 N N . ALA A 1 72 ? 12.292 3.735 -11.960 1.00 95.25 72 ALA A N 1
ATOM 590 C CA . ALA A 1 72 ? 12.250 3.252 -10.581 1.00 95.25 72 ALA A CA 1
ATOM 591 C C . ALA A 1 72 ? 11.788 4.348 -9.605 1.00 95.25 72 ALA A C 1
ATOM 593 O O . ALA A 1 72 ? 10.923 4.099 -8.766 1.00 95.25 72 ALA A O 1
ATOM 594 N N . GLY A 1 73 ? 12.296 5.575 -9.760 1.00 95.19 73 GLY A N 1
ATOM 595 C CA . GLY A 1 73 ? 11.853 6.727 -8.978 1.00 95.19 73 GLY A CA 1
ATOM 596 C C . GLY A 1 73 ? 10.372 7.044 -9.193 1.00 95.19 73 GLY A C 1
ATOM 597 O O . GLY A 1 73 ? 9.612 7.116 -8.232 1.00 95.19 73 GLY A O 1
ATOM 598 N N . THR A 1 74 ? 9.930 7.178 -10.446 1.00 94.75 74 THR A N 1
ATOM 599 C CA . THR A 1 74 ? 8.523 7.507 -10.759 1.00 94.75 74 THR A CA 1
ATOM 600 C C . THR A 1 74 ? 7.530 6.429 -10.321 1.00 94.75 74 THR A C 1
ATOM 602 O O . THR A 1 74 ? 6.388 6.749 -9.995 1.00 94.75 74 THR A O 1
ATOM 605 N N . MET A 1 75 ? 7.949 5.163 -10.270 1.00 95.12 75 MET A N 1
ATOM 606 C CA . MET A 1 75 ? 7.128 4.080 -9.732 1.00 95.12 75 MET A CA 1
ATOM 607 C C . MET A 1 75 ? 7.031 4.156 -8.206 1.00 95.12 75 MET A C 1
ATOM 609 O O . MET A 1 75 ? 5.944 4.029 -7.658 1.00 95.12 75 MET A O 1
ATOM 613 N N . TRP A 1 76 ? 8.148 4.416 -7.521 1.00 95.00 76 TRP A N 1
ATOM 614 C CA . TRP A 1 76 ? 8.195 4.431 -6.057 1.00 95.00 76 TRP A CA 1
ATOM 615 C C . TRP A 1 76 ? 7.495 5.642 -5.426 1.00 95.00 76 TRP A C 1
ATOM 617 O O . TRP A 1 76 ? 6.823 5.515 -4.402 1.00 95.00 76 TRP A O 1
ATOM 627 N N . TYR A 1 77 ? 7.654 6.823 -6.027 1.00 93.88 77 TYR A N 1
ATOM 628 C CA . TYR A 1 77 ? 7.031 8.058 -5.541 1.00 93.88 77 TYR A CA 1
ATOM 629 C C . TYR A 1 77 ? 5.620 8.279 -6.101 1.00 93.88 77 TYR A C 1
ATOM 631 O O . TYR A 1 77 ? 4.829 8.995 -5.491 1.00 93.88 77 TYR A O 1
ATOM 639 N N . GLY A 1 78 ? 5.288 7.634 -7.222 1.00 93.19 78 GLY A N 1
ATOM 640 C CA . GLY A 1 78 ? 4.042 7.848 -7.948 1.00 93.19 78 GLY A CA 1
ATOM 641 C C . GLY A 1 78 ? 4.119 9.047 -8.897 1.00 93.19 78 GLY A C 1
ATOM 642 O O . GLY A 1 78 ? 4.769 10.058 -8.634 1.00 93.19 78 GLY A O 1
ATOM 643 N N . SER A 1 79 ? 3.456 8.924 -10.042 1.00 92.50 79 SER A N 1
ATOM 644 C CA . SER A 1 79 ? 3.332 9.978 -11.046 1.00 92.50 79 SER A CA 1
ATOM 645 C C . SER A 1 79 ? 2.057 9.775 -11.870 1.00 92.50 79 SER A C 1
ATOM 647 O O . SER A 1 79 ? 1.380 8.754 -11.745 1.00 92.50 79 SER A O 1
ATOM 649 N N . ALA A 1 80 ? 1.745 10.709 -12.771 1.00 93.00 80 ALA A N 1
ATOM 650 C CA . ALA A 1 80 ? 0.603 10.564 -13.676 1.00 93.00 80 ALA A CA 1
ATOM 651 C C . ALA A 1 80 ? 0.687 9.313 -14.578 1.00 93.00 80 ALA A C 1
ATOM 653 O O . ALA A 1 80 ? -0.342 8.811 -15.025 1.00 93.00 80 ALA A O 1
ATOM 654 N N . THR A 1 81 ? 1.892 8.790 -14.840 1.00 93.44 81 THR A N 1
ATOM 655 C CA . THR A 1 81 ? 2.096 7.580 -15.655 1.00 93.44 81 THR A CA 1
ATOM 656 C C . THR A 1 81 ? 2.074 6.284 -14.840 1.00 93.44 81 THR A C 1
ATOM 658 O O . THR A 1 81 ? 2.095 5.202 -15.424 1.00 93.44 81 THR A O 1
ATOM 661 N N . THR A 1 82 ? 1.992 6.366 -13.509 1.00 93.38 82 THR A N 1
ATOM 662 C CA . THR A 1 82 ? 1.954 5.221 -12.584 1.00 93.38 82 THR A CA 1
ATOM 663 C C . THR A 1 82 ? 0.713 5.301 -11.681 1.00 93.38 82 THR A C 1
ATOM 665 O O . THR A 1 82 ? 0.823 5.538 -10.479 1.00 93.38 82 THR A O 1
ATOM 668 N N . PRO A 1 83 ? -0.502 5.135 -12.249 1.00 92.75 83 PRO A N 1
ATOM 669 C CA . PRO A 1 83 ? -1.746 5.295 -11.502 1.00 92.75 83 PRO A CA 1
ATOM 670 C C . PRO A 1 83 ? -1.958 4.184 -10.462 1.00 92.75 83 PRO A C 1
ATOM 672 O O . PRO A 1 83 ? -1.752 3.000 -10.739 1.00 92.75 83 PRO A O 1
ATOM 675 N N . ILE A 1 84 ? -2.484 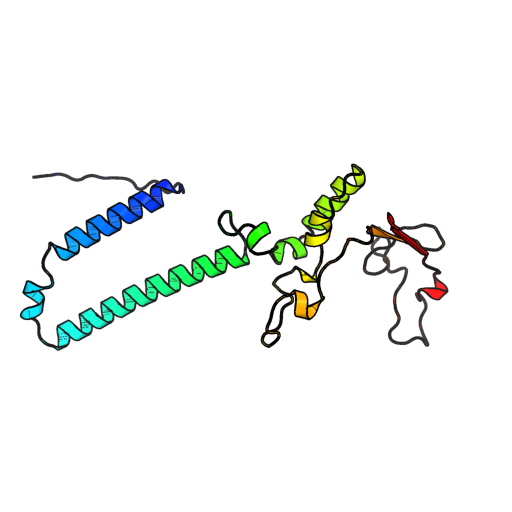4.564 -9.293 1.00 92.25 84 ILE A N 1
ATOM 676 C CA . ILE A 1 84 ? -2.711 3.666 -8.142 1.00 92.25 84 ILE A CA 1
ATOM 677 C C . ILE A 1 84 ? -3.688 2.518 -8.417 1.00 92.25 84 ILE A C 1
ATOM 679 O O . ILE A 1 84 ? -3.599 1.465 -7.797 1.00 92.25 84 ILE A O 1
ATOM 683 N N . ILE A 1 85 ? -4.612 2.691 -9.365 1.00 91.06 85 ILE A N 1
ATOM 684 C CA . ILE A 1 85 ? -5.588 1.655 -9.737 1.00 91.06 85 ILE A CA 1
ATOM 685 C C . ILE A 1 85 ? -4.883 0.465 -10.404 1.00 91.06 85 ILE A C 1
ATOM 687 O O . ILE A 1 85 ? -5.357 -0.661 -10.305 1.00 91.06 85 ILE A O 1
ATOM 691 N N . LEU A 1 86 ? -3.749 0.714 -11.070 1.00 92.56 86 LEU A N 1
ATOM 692 C CA . LEU A 1 86 ? -3.001 -0.311 -11.793 1.00 92.56 86 LEU A CA 1
ATOM 693 C C . LEU A 1 86 ? -1.834 -0.877 -10.977 1.00 92.56 86 LEU A C 1
ATOM 695 O O . LEU A 1 86 ? -1.573 -2.073 -11.050 1.00 92.56 86 LEU A O 1
ATOM 699 N N . PHE A 1 87 ? -1.130 -0.030 -10.221 1.00 93.06 87 PHE A N 1
ATOM 700 C CA . PHE A 1 87 ? 0.100 -0.416 -9.513 1.00 93.06 87 PHE A CA 1
ATOM 701 C C . PHE A 1 87 ? -0.047 -0.503 -7.987 1.00 93.06 87 PHE A C 1
ATOM 703 O O . PHE A 1 87 ? 0.892 -0.912 -7.304 1.00 93.06 87 PHE A O 1
ATOM 710 N N . GLY A 1 88 ? -1.213 -0.152 -7.445 1.00 92.88 88 GLY A N 1
ATOM 711 C CA . GLY A 1 88 ? -1.444 -0.052 -6.006 1.00 92.88 88 GLY A CA 1
ATOM 712 C C . GLY A 1 88 ? -0.983 1.286 -5.406 1.00 92.88 88 GLY A C 1
ATOM 713 O O . GLY A 1 88 ? -0.368 2.106 -6.096 1.00 92.88 88 GLY A O 1
ATOM 714 N N . PRO A 1 89 ? -1.315 1.537 -4.127 1.00 94.44 89 PRO A N 1
ATOM 715 C CA . PRO A 1 89 ? -0.949 2.766 -3.434 1.00 94.44 89 PRO A CA 1
ATOM 716 C C . PRO A 1 89 ? 0.543 2.803 -3.077 1.00 94.44 89 PRO A C 1
ATOM 718 O O . PRO A 1 89 ? 1.190 1.775 -2.862 1.00 94.44 89 PRO A O 1
ATOM 721 N N . THR A 1 90 ? 1.097 4.011 -2.977 1.00 94.62 90 THR A N 1
ATOM 722 C CA . THR A 1 90 ? 2.492 4.207 -2.563 1.00 94.62 90 THR A CA 1
ATOM 723 C C . THR A 1 90 ? 2.603 4.244 -1.043 1.00 94.62 90 THR A C 1
ATOM 725 O O . THR A 1 90 ? 1.669 4.617 -0.329 1.00 94.62 9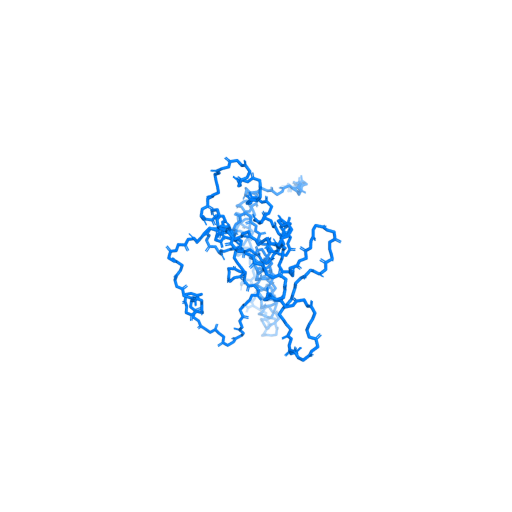0 THR A O 1
ATOM 728 N N . ARG A 1 91 ? 3.793 3.935 -0.516 1.00 94.50 91 ARG A N 1
ATOM 729 C CA . ARG A 1 91 ? 4.056 4.016 0.932 1.00 94.50 91 ARG A CA 1
ATOM 730 C C . ARG A 1 91 ? 3.792 5.398 1.531 1.00 94.50 91 ARG A C 1
ATOM 732 O O . ARG A 1 91 ? 3.442 5.502 2.699 1.00 94.50 91 ARG A O 1
ATOM 739 N N . TYR A 1 92 ? 3.964 6.451 0.736 1.00 93.81 92 TYR A N 1
ATOM 740 C CA . TYR A 1 92 ? 3.833 7.831 1.194 1.00 93.81 92 TYR A CA 1
ATOM 741 C C . TYR A 1 92 ? 2.379 8.191 1.493 1.00 93.81 92 TYR A C 1
ATOM 743 O O . TYR A 1 92 ? 2.125 8.994 2.382 1.00 93.81 92 TYR A O 1
ATOM 751 N N . GLN A 1 93 ? 1.427 7.563 0.799 1.00 93.44 93 GLN A N 1
ATOM 752 C CA . GLN A 1 93 ? 0.002 7.748 1.070 1.00 93.44 93 GLN A CA 1
ATOM 753 C C . GLN A 1 93 ? -0.375 7.194 2.446 1.00 93.44 93 GLN A C 1
ATOM 755 O O . GLN A 1 93 ? -1.128 7.840 3.170 1.00 93.44 93 GLN A O 1
ATOM 760 N N . TRP A 1 94 ? 0.202 6.049 2.823 1.00 92.69 94 TRP A N 1
ATOM 761 C CA . TRP A 1 94 ? 0.066 5.483 4.165 1.00 92.69 94 TRP A CA 1
ATOM 762 C C . TRP A 1 94 ? 0.764 6.351 5.218 1.00 92.69 94 TRP A C 1
ATOM 764 O O . TRP A 1 94 ? 0.148 6.740 6.202 1.00 92.69 94 TRP A O 1
ATOM 774 N N . ASP A 1 95 ? 2.037 6.698 4.993 1.00 93.00 95 ASP A N 1
ATOM 775 C CA . ASP A 1 95 ? 2.852 7.444 5.964 1.00 93.00 95 ASP A CA 1
ATOM 776 C C . ASP A 1 95 ? 2.264 8.842 6.277 1.00 93.00 95 ASP A C 1
ATOM 778 O O . ASP A 1 95 ? 2.510 9.379 7.353 1.00 93.00 95 ASP A O 1
ATOM 782 N N . GLN A 1 96 ? 1.492 9.435 5.358 1.00 92.38 96 GLN A N 1
ATOM 783 C CA . GLN A 1 96 ? 0.799 10.719 5.549 1.00 92.38 96 GLN A CA 1
ATOM 784 C C . GLN A 1 96 ? -0.676 10.581 5.974 1.00 92.38 96 GLN A C 1
ATOM 786 O O . GLN A 1 96 ? -1.344 11.595 6.168 1.00 92.38 96 GLN A O 1
ATOM 791 N N . GLY A 1 97 ? -1.212 9.359 6.080 1.00 92.00 97 GLY A N 1
ATOM 792 C CA . GLY A 1 97 ? -2.629 9.130 6.384 1.00 92.00 97 GLY A CA 1
ATOM 793 C C . GLY A 1 97 ? -3.583 9.724 5.340 1.00 92.00 97 GLY A C 1
ATOM 794 O O . GLY A 1 97 ? -4.644 10.232 5.693 1.00 92.00 97 GLY A O 1
ATOM 795 N N . TYR A 1 98 ? -3.204 9.709 4.056 1.00 91.75 98 TYR A N 1
ATOM 796 C CA . TYR A 1 98 ? -3.963 10.362 2.983 1.00 91.75 98 TYR A CA 1
ATOM 797 C C . TYR A 1 98 ? -5.386 9.798 2.848 1.00 91.75 98 TYR A C 1
ATOM 799 O O . TYR A 1 98 ? -6.359 10.552 2.849 1.00 91.75 98 TYR A O 1
ATOM 807 N N . PHE A 1 99 ? -5.514 8.469 2.766 1.00 90.69 99 PHE A N 1
ATOM 808 C CA . PHE A 1 99 ? -6.817 7.815 2.625 1.00 90.69 99 PHE A CA 1
ATOM 809 C C . PHE A 1 99 ? -7.618 7.861 3.923 1.00 90.69 99 PHE A C 1
ATOM 811 O O . PHE A 1 99 ? -8.817 8.110 3.871 1.00 90.69 99 PHE A O 1
ATOM 818 N N . GLN A 1 100 ? -6.964 7.730 5.076 1.00 88.25 100 GLN A N 1
ATOM 819 C CA . GLN A 1 100 ? -7.581 7.948 6.381 1.00 88.25 100 GLN A CA 1
ATOM 820 C C . GLN A 1 100 ? -8.275 9.324 6.471 1.00 88.25 100 GLN A C 1
ATOM 822 O O . GLN A 1 100 ? -9.437 9.401 6.864 1.00 88.25 100 GLN A O 1
ATOM 827 N N . GLN A 1 101 ? -7.621 10.411 6.043 1.00 88.12 101 GLN A N 1
ATOM 828 C CA . GLN A 1 101 ? -8.235 11.750 6.013 1.00 88.12 101 GLN A CA 1
ATOM 829 C C . GLN A 1 101 ? -9.445 11.819 5.069 1.00 88.12 101 GLN A C 1
ATOM 831 O O . GLN A 1 101 ? -10.479 12.390 5.419 1.00 88.12 101 GLN A O 1
ATOM 836 N N . GLU A 1 102 ? -9.340 11.212 3.886 1.00 86.00 102 GLU A N 1
ATOM 837 C CA . GLU A 1 102 ? -10.437 11.150 2.917 1.00 86.00 102 GLU A CA 1
ATOM 838 C C . GLU A 1 102 ? -11.628 10.330 3.447 1.00 86.00 102 GLU A C 1
ATOM 840 O O . GLU A 1 102 ? -12.784 10.685 3.208 1.00 86.00 102 GLU A O 1
ATOM 845 N N . ILE A 1 103 ? -11.363 9.258 4.199 1.00 84.56 103 ILE A N 1
ATOM 846 C CA . ILE A 1 103 ? -12.386 8.450 4.867 1.00 84.56 103 ILE A CA 1
ATOM 847 C C . ILE A 1 103 ? -13.087 9.276 5.941 1.00 84.56 103 ILE A C 1
ATOM 849 O O . ILE A 1 103 ? -14.312 9.325 5.918 1.00 84.56 103 ILE A O 1
ATOM 853 N N . TYR A 1 104 ? -12.365 9.981 6.817 1.00 81.12 104 TYR A N 1
ATOM 854 C CA . TYR A 1 104 ? -12.995 10.828 7.841 1.00 81.12 104 TYR A CA 1
ATOM 855 C C . TYR A 1 104 ? -13.908 11.904 7.244 1.00 81.12 104 TYR A C 1
ATOM 857 O O . TYR A 1 104 ? -15.014 12.131 7.741 1.00 81.12 104 TYR A O 1
ATOM 865 N N . GLN A 1 105 ? -13.492 12.518 6.134 1.00 81.25 105 GLN A N 1
ATOM 866 C CA . GLN A 1 105 ? -14.333 13.474 5.413 1.00 81.25 105 GLN A CA 1
ATOM 867 C C . GLN A 1 105 ? -15.600 12.803 4.857 1.00 81.25 105 GLN A C 1
ATOM 869 O O . GLN A 1 105 ? -16.700 13.308 5.044 1.00 81.25 105 GLN A O 1
ATOM 874 N N . ARG A 1 106 ? -15.478 11.625 4.235 1.00 78.81 106 ARG A N 1
ATOM 875 C CA . ARG A 1 106 ? -16.606 10.943 3.571 1.00 78.81 106 ARG A CA 1
ATOM 876 C C . ARG A 1 106 ? -17.546 10.189 4.506 1.00 78.81 106 ARG A C 1
ATOM 878 O O . ARG A 1 106 ? -18.716 10.018 4.170 1.00 78.81 106 ARG A O 1
ATOM 885 N N . VAL A 1 107 ? -17.047 9.697 5.638 1.00 72.31 107 VAL A N 1
ATOM 886 C CA . VAL A 1 107 ? -17.867 9.099 6.701 1.00 72.31 107 VAL A CA 1
ATOM 887 C C . VAL A 1 107 ? -18.771 10.169 7.305 1.00 72.31 107 VAL A C 1
ATOM 889 O O . VAL A 1 107 ? -19.955 9.905 7.494 1.00 72.31 107 VAL A O 1
ATOM 892 N N . SER A 1 108 ? -18.259 11.392 7.492 1.00 62.94 108 SER A N 1
ATOM 893 C CA . SER A 1 108 ? -19.073 12.542 7.917 1.00 62.94 108 SER A CA 1
ATOM 894 C C . SER A 1 108 ? -20.215 12.847 6.933 1.00 62.94 108 SER A C 1
ATOM 896 O O . SER A 1 108 ? -21.293 13.262 7.351 1.00 62.94 108 SER A O 1
ATOM 898 N N . ASP A 1 109 ? -20.015 12.550 5.644 1.00 63.94 109 ASP A N 1
ATOM 899 C CA . ASP A 1 109 ? -21.014 12.705 4.575 1.00 63.94 109 ASP A CA 1
ATOM 900 C C . ASP A 1 109 ? -21.905 11.455 4.360 1.00 63.94 109 ASP A C 1
ATOM 902 O O . ASP A 1 109 ? -22.753 11.438 3.464 1.00 63.94 109 ASP A O 1
ATOM 906 N N . GLY A 1 110 ? -21.718 10.384 5.146 1.00 58.50 110 GLY A N 1
ATOM 907 C CA . GLY A 1 110 ? -22.511 9.147 5.077 1.00 58.50 110 GLY A CA 1
ATOM 908 C C . GLY A 1 110 ? -22.272 8.280 3.830 1.00 58.50 110 GLY A C 1
ATOM 909 O O . GLY A 1 110 ? -23.120 7.459 3.481 1.00 58.50 110 GLY A O 1
ATOM 910 N N . LEU A 1 111 ? -21.143 8.459 3.130 1.00 58.00 111 LEU A N 1
ATOM 911 C CA . LEU A 1 111 ? -20.899 7.898 1.789 1.00 58.00 111 LEU A CA 1
ATOM 912 C C . LEU A 1 111 ? -19.532 7.201 1.677 1.00 58.00 111 LEU A C 1
ATOM 914 O O . LEU A 1 111 ? -18.849 7.272 0.649 1.00 58.00 111 LEU A O 1
ATOM 918 N N . ALA A 1 112 ? -19.101 6.528 2.747 1.00 58.75 112 ALA A N 1
ATOM 919 C CA . ALA A 1 112 ? -17.834 5.806 2.771 1.00 58.75 112 ALA A CA 1
ATOM 920 C C . ALA A 1 112 ? -17.828 4.678 1.722 1.00 58.75 112 ALA A C 1
ATOM 922 O O . ALA A 1 112 ? -18.562 3.694 1.806 1.00 58.75 112 ALA A O 1
ATOM 923 N N . LYS A 1 113 ? -16.997 4.831 0.686 1.00 67.88 113 LYS A N 1
ATOM 924 C CA . LYS A 1 113 ? -16.840 3.825 -0.369 1.00 67.88 113 LYS A CA 1
ATOM 925 C C . LYS A 1 113 ? -15.854 2.754 0.089 1.00 67.88 113 LYS A C 1
ATOM 927 O O . LYS A 1 113 ? -14.701 3.071 0.369 1.00 67.88 113 LYS A O 1
ATOM 932 N N . ILE A 1 114 ? -16.283 1.493 0.020 1.00 73.31 114 ILE A N 1
ATOM 933 C CA . ILE A 1 114 ? -15.488 0.281 0.309 1.00 73.31 114 ILE A CA 1
ATOM 934 C C . ILE A 1 114 ? -14.094 0.325 -0.342 1.00 73.31 114 ILE A C 1
ATOM 936 O O . ILE A 1 114 ? -13.107 -0.068 0.270 1.00 73.31 114 ILE A O 1
ATOM 940 N N . LEU A 1 115 ? -13.993 0.851 -1.568 1.00 80.81 115 LEU A N 1
ATOM 941 C CA . LEU A 1 115 ? -12.723 0.941 -2.290 1.00 80.81 115 LEU A CA 1
ATOM 942 C C . LEU A 1 115 ? -11.691 1.852 -1.601 1.00 80.81 115 LEU A C 1
ATOM 944 O O . LEU A 1 115 ? -10.507 1.542 -1.612 1.00 80.81 115 LEU A O 1
ATOM 948 N N . VAL A 1 116 ? -12.122 2.965 -1.000 1.00 85.31 116 VAL A N 1
ATOM 949 C CA . VAL A 1 116 ? -11.204 3.897 -0.318 1.00 85.31 116 VAL A CA 1
ATOM 950 C C . VAL A 1 116 ? -10.722 3.288 0.995 1.00 85.31 116 VAL A C 1
ATOM 952 O O . VAL A 1 116 ? -9.532 3.337 1.283 1.00 85.31 116 VAL A O 1
ATOM 955 N N . ALA A 1 117 ? -11.622 2.621 1.727 1.00 86.50 117 ALA A N 1
ATOM 956 C CA . ALA A 1 117 ? -11.261 1.846 2.913 1.00 86.50 117 ALA A CA 1
ATOM 957 C C . ALA A 1 117 ? -10.247 0.736 2.590 1.00 86.50 117 ALA A C 1
ATOM 959 O O . ALA A 1 117 ? -9.360 0.458 3.389 1.00 86.50 117 ALA A O 1
ATOM 960 N N . PHE A 1 118 ? -10.328 0.140 1.396 1.00 89.62 118 PHE A N 1
ATOM 961 C CA . PHE A 1 118 ? -9.337 -0.835 0.953 1.00 89.62 118 PHE A CA 1
ATOM 962 C C . PHE A 1 118 ? -7.959 -0.204 0.697 1.00 89.62 118 PHE A C 1
ATOM 964 O O . PHE A 1 118 ? -6.942 -0.816 1.009 1.00 89.62 118 PHE A O 1
ATOM 971 N N . TYR A 1 119 ? -7.882 1.025 0.179 1.00 90.94 119 TYR A N 1
ATOM 972 C CA . TYR A 1 119 ? -6.591 1.709 0.022 1.00 90.94 119 TYR A CA 1
ATOM 973 C C . TYR A 1 119 ? -5.960 2.128 1.355 1.00 90.94 119 TYR A C 1
ATOM 975 O O . TYR A 1 119 ? -4.735 2.156 1.456 1.00 90.94 119 TYR A O 1
ATOM 983 N N . ASP A 1 120 ? -6.775 2.368 2.382 1.00 92.00 120 ASP A N 1
ATOM 984 C CA . ASP A 1 120 ? -6.332 2.634 3.756 1.00 92.00 120 ASP A CA 1
ATOM 985 C C . ASP A 1 120 ? -5.993 1.354 4.544 1.00 92.00 120 ASP A C 1
ATOM 987 O O . ASP A 1 120 ? -6.018 1.322 5.770 1.00 92.00 120 ASP A O 1
ATOM 991 N N . TYR A 1 121 ? -5.676 0.260 3.851 1.00 91.56 121 TYR A N 1
ATOM 992 C CA . TYR A 1 121 ? -5.228 -0.982 4.469 1.00 91.56 121 TYR A CA 1
ATOM 993 C C . TYR A 1 121 ? -3.711 -1.148 4.346 1.00 91.56 121 TYR A C 1
ATOM 995 O O . TYR A 1 121 ? -3.148 -1.120 3.250 1.00 91.56 121 TYR A O 1
ATOM 1003 N N . ILE A 1 122 ? -3.031 -1.404 5.470 1.00 93.19 122 ILE A N 1
ATOM 1004 C CA . ILE A 1 122 ? -1.563 -1.502 5.515 1.00 93.19 122 ILE A CA 1
ATOM 1005 C C . ILE A 1 122 ? -0.993 -2.643 4.662 1.00 93.19 122 ILE A C 1
ATOM 1007 O O . ILE A 1 122 ? 0.150 -2.549 4.218 1.00 93.19 122 ILE A O 1
ATOM 1011 N N . GLY A 1 123 ? -1.762 -3.710 4.415 1.00 92.69 123 GLY A N 1
ATOM 1012 C CA . GLY A 1 123 ? -1.331 -4.807 3.542 1.00 92.69 123 GLY A CA 1
ATOM 1013 C C . GLY A 1 123 ? -1.154 -4.368 2.088 1.00 92.69 123 GLY A C 1
ATOM 1014 O O . GLY A 1 123 ? -0.293 -4.900 1.395 1.00 92.69 123 GLY A O 1
ATOM 1015 N N . ASN A 1 124 ? -1.856 -3.308 1.669 1.00 93.19 124 ASN A N 1
ATOM 1016 C CA . ASN A 1 124 ? -1.708 -2.706 0.345 1.00 93.19 124 ASN A CA 1
ATOM 1017 C C . ASN A 1 124 ? -0.486 -1.779 0.225 1.00 93.19 124 ASN A C 1
ATOM 1019 O O . ASN A 1 124 ? -0.153 -1.332 -0.872 1.00 93.19 124 ASN A O 1
ATOM 1023 N N . ASN A 1 125 ? 0.223 -1.504 1.326 1.00 93.44 125 ASN A N 1
ATOM 1024 C CA . ASN A 1 125 ? 1.446 -0.710 1.299 1.00 93.44 125 ASN A CA 1
ATOM 1025 C C . ASN A 1 125 ? 2.613 -1.527 0.720 1.00 93.44 125 ASN A C 1
ATOM 1027 O O . ASN A 1 125 ? 3.110 -2.475 1.334 1.00 93.44 125 ASN A O 1
ATOM 1031 N N . GLN A 1 126 ? 3.133 -1.077 -0.423 1.00 90.25 126 GLN A N 1
ATOM 1032 C CA . GLN A 1 126 ? 4.254 -1.705 -1.131 1.00 90.25 126 GLN A CA 1
ATOM 1033 C C . GLN A 1 126 ? 5.526 -1.883 -0.274 1.00 90.25 126 GLN A C 1
ATOM 1035 O O . GLN A 1 126 ? 6.340 -2.766 -0.542 1.00 90.25 126 GLN A O 1
ATOM 1040 N N . ALA A 1 127 ? 5.710 -1.093 0.790 1.00 93.00 127 ALA A N 1
ATOM 1041 C CA . ALA A 1 127 ? 6.864 -1.195 1.687 1.00 93.00 127 ALA A CA 1
ATOM 1042 C C . ALA A 1 127 ? 6.765 -2.328 2.734 1.00 93.00 127 ALA A C 1
ATOM 1044 O O . ALA A 1 127 ? 7.650 -2.446 3.584 1.00 93.00 127 ALA A O 1
ATOM 1045 N N . LYS A 1 128 ? 5.709 -3.157 2.709 1.00 92.69 128 LYS A N 1
ATOM 1046 C CA . LYS A 1 128 ? 5.477 -4.254 3.675 1.00 92.69 128 LYS A CA 1
ATOM 1047 C C . LYS A 1 128 ? 5.798 -5.655 3.144 1.00 92.69 128 LYS A C 1
ATOM 1049 O O . LYS A 1 128 ? 5.521 -6.654 3.812 1.00 92.69 128 LYS A O 1
ATOM 1054 N N . GLY A 1 129 ? 6.434 -5.734 1.977 1.00 91.06 129 GLY A N 1
ATOM 1055 C CA . GLY A 1 129 ? 6.955 -6.983 1.427 1.00 91.06 129 GLY A CA 1
ATOM 1056 C C . GLY A 1 129 ? 8.138 -7.568 2.213 1.00 91.06 129 GLY A C 1
ATOM 1057 O O . GLY A 1 129 ? 8.576 -7.054 3.241 1.00 91.06 129 GLY A O 1
ATOM 1058 N N . GLY A 1 130 ? 8.685 -8.668 1.700 1.00 92.69 130 GLY A N 1
ATOM 1059 C CA . GLY A 1 130 ? 9.929 -9.260 2.188 1.00 92.69 130 GLY A CA 1
ATOM 1060 C C . GLY A 1 130 ? 10.704 -9.873 1.030 1.00 92.69 130 GLY A C 1
ATOM 1061 O O . GLY A 1 130 ? 10.094 -10.433 0.126 1.00 92.69 130 GLY A O 1
ATOM 1062 N N . LEU A 1 131 ? 12.038 -9.796 1.065 1.00 94.12 131 LEU A N 1
ATOM 1063 C CA . LEU A 1 131 ? 12.906 -10.197 -0.056 1.00 94.12 131 LEU A CA 1
ATOM 1064 C C . LEU A 1 131 ? 12.647 -11.630 -0.561 1.00 94.12 131 LEU A C 1
ATOM 1066 O O . LEU A 1 131 ? 12.806 -11.905 -1.744 1.00 94.12 131 LEU A O 1
ATOM 1070 N N . PHE A 1 132 ? 12.221 -12.527 0.331 1.00 95.12 132 PHE A N 1
ATOM 1071 C CA . PHE A 1 132 ? 11.940 -13.934 0.023 1.00 95.12 132 PHE A CA 1
ATOM 1072 C C . PHE A 1 132 ? 10.453 -14.301 0.112 1.00 95.12 132 PHE A C 1
ATOM 1074 O O . PHE A 1 132 ? 10.105 -15.478 0.140 1.00 95.12 132 PHE A O 1
ATOM 1081 N N . ARG A 1 133 ? 9.561 -13.306 0.163 1.00 93.69 133 ARG A N 1
ATOM 1082 C CA . ARG A 1 133 ? 8.112 -13.517 0.066 1.00 93.69 133 ARG A CA 1
ATOM 1083 C C . ARG A 1 133 ? 7.719 -13.412 -1.402 1.00 93.69 133 ARG A C 1
ATOM 1085 O O . ARG A 1 133 ? 7.476 -12.321 -1.904 1.00 93.69 133 ARG A O 1
ATOM 1092 N N . ALA A 1 134 ? 7.743 -14.544 -2.095 1.00 92.69 134 ALA A N 1
ATOM 1093 C CA . ALA A 1 134 ? 7.398 -14.619 -3.509 1.00 92.69 134 ALA A CA 1
ATOM 1094 C C . ALA A 1 134 ? 5.903 -14.919 -3.706 1.00 92.69 134 ALA A C 1
ATOM 1096 O O . ALA A 1 134 ? 5.314 -15.671 -2.932 1.00 92.69 134 ALA A O 1
ATOM 1097 N N . GLY A 1 135 ? 5.317 -14.384 -4.779 1.00 93.75 135 GLY A N 1
ATOM 1098 C CA . GLY A 1 135 ? 3.922 -14.625 -5.162 1.00 93.75 135 GLY A CA 1
ATOM 1099 C C . GLY A 1 135 ? 3.067 -13.359 -5.175 1.00 93.75 135 GLY A C 1
ATOM 1100 O O . GLY A 1 135 ? 3.584 -12.251 -5.034 1.00 93.75 135 GLY A O 1
ATOM 1101 N N . SER A 1 136 ? 1.762 -13.537 -5.390 1.00 93.25 136 SER A N 1
ATOM 1102 C CA . SER A 1 136 ? 0.769 -12.463 -5.305 1.00 93.25 136 SER A CA 1
ATOM 1103 C C . SER A 1 136 ? 0.544 -12.028 -3.858 1.00 93.25 136 SER A C 1
ATOM 1105 O O . SER A 1 136 ? 0.830 -12.776 -2.921 1.00 93.25 136 SER A O 1
ATOM 1107 N N . MET A 1 137 ? -0.006 -10.824 -3.685 1.00 93.25 137 MET A N 1
ATOM 1108 C CA . MET A 1 137 ? -0.426 -10.322 -2.373 1.00 93.25 137 MET A CA 1
ATOM 1109 C C . MET A 1 137 ? -1.463 -11.248 -1.732 1.00 93.25 137 MET A C 1
ATOM 1111 O O . MET A 1 137 ? -1.300 -11.597 -0.569 1.00 93.25 137 MET A O 1
ATOM 1115 N N . ASP A 1 138 ? -2.380 -11.793 -2.538 1.00 94.31 138 ASP A N 1
ATOM 1116 C CA . ASP A 1 138 ? -3.403 -12.756 -2.112 1.00 94.31 138 ASP A CA 1
ATOM 1117 C C . ASP A 1 138 ? -2.842 -14.001 -1.397 1.00 94.31 138 ASP A C 1
ATOM 1119 O O . ASP A 1 138 ? -3.543 -14.632 -0.611 1.00 94.31 138 ASP A O 1
ATOM 1123 N N . ASN A 1 139 ? -1.586 -14.389 -1.650 1.00 93.19 139 ASN A N 1
ATOM 1124 C CA . ASN A 1 139 ? -0.957 -15.517 -0.951 1.00 93.19 139 ASN A CA 1
ATOM 1125 C C . ASN A 1 139 ? -0.504 -15.160 0.477 1.00 93.19 139 ASN A C 1
ATOM 1127 O O . ASN A 1 139 ? -0.167 -16.056 1.252 1.00 93.19 139 ASN A O 1
ATOM 1131 N N . GLY A 1 140 ? -0.409 -13.870 0.801 1.00 92.00 140 GLY A N 1
ATOM 1132 C CA . GLY A 1 140 ? 0.004 -13.366 2.104 1.00 92.00 140 GLY A CA 1
ATOM 1133 C C . GLY A 1 140 ? -1.171 -13.206 3.062 1.00 92.00 140 GLY A C 1
ATOM 1134 O O . GLY A 1 140 ? -1.234 -13.894 4.078 1.00 92.00 140 GLY A O 1
ATOM 1135 N N . ASP A 1 141 ? -2.068 -12.274 2.754 1.00 92.12 141 ASP A N 1
ATOM 1136 C CA . ASP A 1 141 ? -3.221 -11.890 3.579 1.00 92.12 141 ASP A CA 1
ATOM 1137 C C . ASP A 1 141 ? -4.549 -12.516 3.119 1.00 92.12 141 ASP A C 1
ATOM 1139 O O . ASP A 1 141 ? -5.494 -12.586 3.907 1.00 92.12 141 ASP A O 1
ATOM 1143 N N . GLY A 1 142 ? -4.602 -13.048 1.897 1.00 94.12 142 GLY A N 1
ATOM 1144 C CA . GLY A 1 142 ? -5.784 -13.691 1.330 1.00 94.12 142 GLY A CA 1
ATOM 1145 C C . GLY A 1 142 ? -6.532 -12.797 0.344 1.00 94.12 142 GLY A C 1
ATOM 1146 O O . GLY A 1 142 ? -6.127 -11.686 0.023 1.00 94.12 142 GLY A O 1
ATOM 1147 N N . ILE A 1 143 ? -7.666 -13.291 -0.150 1.00 93.69 143 ILE A N 1
ATOM 1148 C CA . ILE A 1 143 ? -8.523 -12.531 -1.065 1.00 93.69 143 ILE A CA 1
ATOM 1149 C C . ILE A 1 143 ? -9.505 -11.696 -0.243 1.00 93.69 143 ILE A C 1
ATOM 1151 O O . ILE A 1 143 ? -10.269 -12.236 0.560 1.00 93.69 143 ILE A O 1
ATOM 1155 N N . ALA A 1 144 ? -9.524 -10.384 -0.474 1.00 90.00 144 ALA A N 1
ATOM 1156 C CA . ALA A 1 144 ? -10.476 -9.486 0.168 1.00 90.00 144 ALA A CA 1
ATOM 1157 C C . ALA A 1 144 ? -11.916 -9.788 -0.291 1.00 90.00 144 ALA A C 1
ATOM 1159 O O . ALA A 1 144 ? -12.248 -9.654 -1.468 1.00 90.00 144 ALA A O 1
ATOM 1160 N N . VAL A 1 145 ? -12.778 -10.190 0.650 1.00 90.44 145 VAL A N 1
ATOM 1161 C CA . VAL A 1 145 ? -14.187 -10.539 0.377 1.00 90.44 145 VAL A CA 1
ATOM 1162 C C . VAL A 1 145 ? -15.123 -9.351 0.593 1.00 90.44 145 VAL A C 1
ATOM 1164 O O . VAL A 1 145 ? -16.083 -9.167 -0.152 1.00 90.44 145 VAL A O 1
ATOM 1167 N N . GLY A 1 146 ? -14.858 -8.533 1.610 1.00 87.31 146 GLY A N 1
ATOM 1168 C CA . GLY A 1 146 ? -15.709 -7.404 1.957 1.00 87.31 146 GLY A CA 1
ATOM 1169 C C . GLY A 1 146 ? -15.149 -6.587 3.112 1.00 87.31 146 GLY A C 1
ATOM 1170 O O . GLY A 1 146 ? -14.255 -7.030 3.832 1.00 87.31 146 GLY A O 1
ATOM 1171 N N . TRP A 1 147 ? -15.687 -5.381 3.270 1.00 85.25 147 TRP A N 1
ATOM 1172 C CA . TRP A 1 147 ? -15.354 -4.491 4.375 1.00 85.25 147 TRP A CA 1
ATOM 1173 C C . TRP A 1 147 ? -16.327 -4.713 5.535 1.00 85.25 147 TRP A C 1
ATOM 1175 O O . TRP A 1 147 ? -17.535 -4.769 5.319 1.00 85.25 147 TRP A O 1
ATOM 1185 N N . LEU A 1 148 ? -15.792 -4.860 6.749 1.00 84.94 148 LEU A N 1
ATOM 1186 C CA . LEU A 1 148 ? -16.564 -5.152 7.965 1.00 84.94 148 LEU A CA 1
ATOM 1187 C C . LEU A 1 148 ? -17.063 -3.893 8.697 1.00 84.94 148 LEU A C 1
ATOM 1189 O O . LEU A 1 148 ? -17.631 -4.017 9.777 1.00 84.94 148 LEU A O 1
ATOM 1193 N N . GLY A 1 149 ? -16.853 -2.708 8.121 1.00 82.38 149 GLY A N 1
ATOM 1194 C CA . GLY A 1 149 ? -17.202 -1.426 8.734 1.00 82.38 149 GLY A CA 1
ATOM 1195 C C . GLY A 1 149 ? -16.023 -0.756 9.438 1.00 82.38 149 GLY A C 1
ATOM 1196 O O . GLY A 1 149 ? -14.910 -1.296 9.498 1.00 82.38 149 GLY A O 1
ATOM 1197 N N . HIS A 1 150 ? -16.258 0.460 9.929 1.00 82.12 150 HIS A N 1
ATOM 1198 C CA . HIS A 1 150 ? -15.261 1.222 10.683 1.00 82.12 150 HIS A CA 1
ATOM 1199 C C . HIS A 1 150 ? -15.423 0.925 12.182 1.00 82.12 150 HIS A C 1
ATOM 1201 O O . HIS A 1 150 ? -16.489 1.219 12.730 1.00 82.12 150 HIS A O 1
ATOM 1207 N N . PRO A 1 151 ? -14.422 0.322 12.851 1.00 84.00 151 PRO A N 1
ATOM 1208 C CA . PRO A 1 151 ? -14.524 0.024 14.272 1.00 84.00 151 PRO A CA 1
ATOM 1209 C C . PRO A 1 151 ? -14.363 1.300 15.102 1.00 84.00 151 PRO A C 1
ATOM 1211 O O . PRO A 1 151 ? -13.393 2.035 14.928 1.00 84.00 151 PRO A O 1
ATOM 1214 N N . VAL A 1 152 ? -15.277 1.516 16.045 1.00 84.44 152 VAL A N 1
ATOM 1215 C CA . VAL A 1 152 ? -15.208 2.583 17.047 1.00 84.44 152 VAL A CA 1
ATOM 1216 C C . VAL A 1 152 ? -15.063 1.934 18.418 1.00 84.44 152 VAL A C 1
ATOM 1218 O O . VAL A 1 152 ? -15.924 1.171 18.862 1.00 84.44 152 VAL A O 1
ATOM 1221 N N . PHE A 1 153 ? -13.945 2.212 19.082 1.00 86.50 153 PHE A N 1
ATOM 1222 C CA . PHE A 1 153 ? -13.661 1.710 20.423 1.00 86.50 153 PHE A CA 1
ATOM 1223 C C . PHE A 1 153 ? -14.114 2.738 21.448 1.00 86.50 153 PHE A C 1
ATOM 1225 O O . PHE A 1 153 ? -13.759 3.905 21.320 1.00 86.50 153 PHE A O 1
ATOM 1232 N N . ARG A 1 154 ? -14.853 2.308 22.474 1.00 85.69 154 ARG A N 1
ATOM 1233 C CA . ARG A 1 154 ? -15.299 3.179 23.568 1.00 85.69 154 ARG A CA 1
ATOM 1234 C C . ARG A 1 154 ? -14.886 2.623 24.918 1.00 85.69 154 ARG A C 1
ATOM 1236 O O . ARG A 1 154 ? -14.959 1.413 25.132 1.00 85.69 154 ARG A O 1
ATOM 1243 N N . ASP A 1 155 ? -14.442 3.487 25.826 1.00 84.62 155 ASP A N 1
ATOM 1244 C CA . ASP A 1 155 ? -14.256 3.108 27.229 1.00 84.62 155 ASP A CA 1
ATOM 1245 C C . ASP A 1 155 ? -15.595 3.075 27.999 1.00 84.62 155 ASP A C 1
ATOM 1247 O O . ASP A 1 155 ? -16.667 3.342 27.453 1.00 84.62 155 ASP A O 1
ATOM 1251 N N . LYS A 1 156 ? -15.545 2.743 29.296 1.00 83.69 156 LYS A N 1
ATOM 1252 C CA . LYS A 1 156 ? -16.722 2.774 30.188 1.00 83.69 156 LYS A CA 1
ATOM 1253 C C . LYS A 1 156 ? -17.357 4.160 30.322 1.00 83.69 156 LYS A C 1
ATOM 1255 O O . LYS A 1 156 ? -18.520 4.246 30.710 1.00 83.69 156 LYS A O 1
ATOM 1260 N N . GLU A 1 157 ? -16.588 5.215 30.081 1.00 82.69 157 GLU A N 1
ATOM 126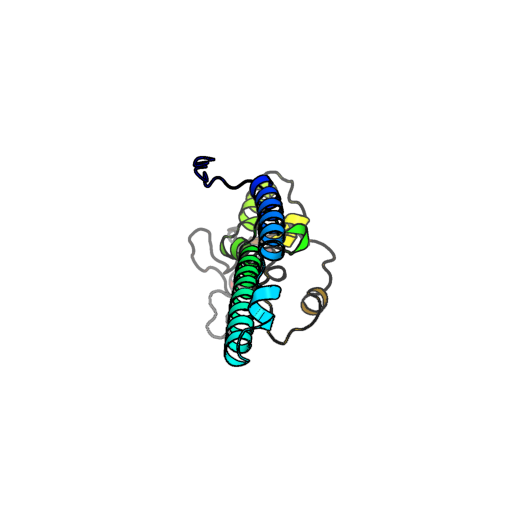1 C CA . GLU A 1 157 ? -17.018 6.613 30.166 1.00 82.69 157 GLU A CA 1
ATOM 1262 C C . GLU A 1 157 ? -17.653 7.076 28.841 1.00 82.69 157 GLU A C 1
ATOM 1264 O O . GLU A 1 157 ? -18.305 8.118 28.803 1.00 82.69 157 GLU A O 1
ATOM 1269 N N . GLY A 1 158 ? -17.554 6.258 27.786 1.00 81.19 158 GLY A N 1
ATOM 1270 C CA . GLY A 1 158 ? -18.079 6.528 26.452 1.00 81.19 158 GLY A CA 1
ATOM 1271 C C . GLY A 1 158 ? -17.113 7.307 25.557 1.00 81.19 158 GLY A C 1
ATOM 1272 O O . GLY A 1 158 ? -17.515 7.694 24.461 1.00 81.19 158 GLY A O 1
ATOM 1273 N N . CYS A 1 159 ? -15.870 7.527 25.992 1.00 82.25 159 CYS A N 1
ATOM 1274 C CA . CYS A 1 159 ? -14.847 8.226 25.216 1.00 82.25 159 CYS A CA 1
ATOM 1275 C C . CYS A 1 159 ? -14.314 7.330 24.094 1.00 82.25 159 CYS A C 1
ATOM 1277 O O . CYS A 1 159 ? -14.063 6.141 24.315 1.00 82.25 159 CYS A O 1
ATOM 1279 N N . GLU A 1 160 ? -14.135 7.896 22.899 1.00 81.44 160 GLU A N 1
ATOM 1280 C CA . GLU A 1 160 ? -13.605 7.167 21.746 1.00 81.44 160 GLU A CA 1
ATOM 1281 C C . GLU A 1 160 ? -12.083 6.981 21.854 1.00 81.44 160 GLU A C 1
ATOM 1283 O O . GLU A 1 160 ? -11.354 7.877 22.271 1.00 81.44 160 GLU A O 1
ATOM 1288 N N . LEU A 1 161 ? -11.600 5.787 21.507 1.00 80.38 161 LEU A N 1
ATOM 1289 C CA . LEU A 1 161 ? -10.197 5.389 21.653 1.00 80.38 161 LEU A CA 1
ATOM 1290 C C . LEU A 1 161 ? -9.566 5.043 20.295 1.00 80.38 161 LEU A C 1
ATOM 1292 O O . LEU A 1 161 ? -10.195 4.385 19.463 1.00 80.38 161 LEU A O 1
ATOM 1296 N N . PHE A 1 162 ? -8.287 5.395 20.109 1.00 75.25 162 PHE A N 1
ATOM 1297 C CA . PHE A 1 162 ? -7.537 5.158 18.860 1.00 75.25 162 PHE A CA 1
ATOM 1298 C C . PHE A 1 162 ? -6.492 4.011 18.950 1.00 75.25 162 PHE A C 1
ATOM 1300 O O . PHE A 1 162 ? -6.533 3.185 19.852 1.00 75.25 162 PHE A O 1
ATOM 1307 N N . VAL A 1 163 ? -5.601 3.871 17.952 1.00 58.91 163 VAL A N 1
ATOM 1308 C CA . VAL A 1 163 ? -4.801 2.656 17.617 1.00 58.91 163 VAL A CA 1
ATOM 1309 C C . VAL A 1 163 ? -3.839 2.152 18.712 1.00 58.91 163 VAL A C 1
ATOM 1311 O O . VAL A 1 163 ? -3.696 0.945 18.911 1.00 58.91 163 VAL A O 1
ATOM 1314 N N . LEU A 1 164 ? -3.177 3.047 19.443 1.00 60.00 164 LEU A N 1
ATOM 1315 C CA . LEU A 1 164 ? -2.905 2.790 20.858 1.00 60.00 164 LEU A CA 1
ATOM 1316 C C . LEU A 1 164 ? -4.139 3.340 21.539 1.00 60.00 164 LEU A C 1
ATOM 1318 O O . LEU A 1 164 ? -4.444 4.480 21.225 1.00 60.00 164 LEU A O 1
ATOM 1322 N N . LEU A 1 165 ? -4.849 2.568 22.363 1.00 66.44 165 LEU A N 1
ATOM 1323 C CA . LEU A 1 165 ? -6.127 2.974 22.964 1.00 66.44 165 LEU A CA 1
ATOM 1324 C C . LEU A 1 165 ? -5.909 4.177 23.885 1.00 66.44 165 LEU A C 1
ATOM 1326 O O . LEU A 1 165 ? -5.712 4.078 25.096 1.00 66.44 165 LEU A O 1
ATOM 1330 N N . VAL A 1 166 ? -5.847 5.308 23.222 1.00 74.31 166 VAL A N 1
ATOM 1331 C CA . VAL A 1 166 ? -5.358 6.602 23.628 1.00 74.31 166 VAL A CA 1
ATOM 1332 C C . VAL A 1 166 ? -6.497 7.542 23.308 1.00 74.31 166 VAL A C 1
ATOM 1334 O O . VAL A 1 166 ? -7.173 7.382 22.287 1.00 74.31 166 VAL A O 1
ATOM 1337 N N . ASP A 1 167 ? -6.718 8.459 24.230 1.00 72.69 167 ASP A N 1
ATOM 1338 C CA . ASP A 1 167 ? -7.738 9.488 24.107 1.00 72.69 167 ASP A CA 1
ATOM 1339 C C . ASP A 1 167 ? -7.329 10.572 23.095 1.00 72.69 167 ASP A C 1
ATOM 1341 O O . ASP A 1 167 ? -6.178 10.623 22.656 1.00 72.69 167 ASP A O 1
ATOM 1345 N N . GLU A 1 168 ? -8.235 11.498 22.791 1.00 74.56 168 GLU A N 1
ATOM 1346 C CA . GLU A 1 168 ? -7.958 12.684 21.966 1.00 74.56 168 GLU A CA 1
ATOM 1347 C C . GLU A 1 168 ? -6.779 13.525 22.501 1.00 74.56 168 GLU A C 1
ATOM 1349 O O . GLU A 1 168 ? -6.088 14.194 21.735 1.00 74.56 168 GLU A O 1
ATOM 1354 N N . GLU A 1 169 ? -6.502 13.450 23.807 1.00 78.38 169 GLU A N 1
ATOM 1355 C CA . GLU A 1 169 ? -5.397 14.145 24.486 1.00 78.38 169 GLU A CA 1
ATOM 1356 C C . GLU A 1 169 ? -4.053 13.382 24.466 1.00 78.38 169 GLU A C 1
ATOM 1358 O O . GLU A 1 169 ? -3.135 13.714 25.215 1.00 78.38 169 GLU A O 1
ATOM 1363 N N . GLU A 1 170 ? -3.920 12.329 23.656 1.00 77.12 170 GLU A N 1
ATOM 1364 C CA . GLU A 1 170 ? -2.715 11.487 23.559 1.00 77.12 170 GLU A CA 1
ATOM 1365 C C . GLU A 1 170 ? -2.349 10.708 24.851 1.00 77.12 170 GLU A C 1
ATOM 1367 O O . GLU A 1 170 ? -1.259 10.142 24.985 1.00 77.12 170 GLU A O 1
ATOM 1372 N N . ILE A 1 171 ? -3.284 10.596 25.803 1.00 79.31 171 ILE A N 1
ATOM 1373 C CA . ILE A 1 171 ? -3.115 9.819 27.040 1.00 79.31 171 ILE A CA 1
ATOM 1374 C C . ILE A 1 171 ? -3.483 8.348 26.812 1.00 79.31 171 ILE A C 1
ATOM 1376 O O . ILE A 1 171 ? -4.604 8.032 26.424 1.00 79.31 171 ILE A O 1
ATOM 1380 N N . VAL A 1 172 ? -2.565 7.427 27.125 1.00 81.19 172 VAL A N 1
ATOM 1381 C CA . VAL A 1 172 ? -2.815 5.974 27.065 1.00 81.19 172 VAL A CA 1
ATOM 1382 C C . VAL A 1 172 ? -3.857 5.570 28.108 1.00 81.19 172 VAL A C 1
ATOM 1384 O O . VAL A 1 172 ? -3.575 5.583 29.307 1.00 81.19 172 VAL A O 1
ATOM 1387 N N . ARG A 1 173 ? -5.042 5.160 27.647 1.00 79.81 173 ARG A N 1
ATOM 1388 C CA . ARG A 1 173 ? -6.143 4.680 28.493 1.00 79.81 173 ARG A CA 1
ATOM 1389 C C . ARG A 1 173 ? -6.194 3.161 28.580 1.00 79.81 173 ARG A C 1
ATOM 1391 O O . ARG A 1 173 ? -6.552 2.624 29.625 1.00 79.81 173 ARG A O 1
ATOM 1398 N N . VAL A 1 174 ? -5.815 2.451 27.518 1.00 82.06 174 VAL A N 1
ATOM 1399 C CA . VAL A 1 174 ? -5.867 0.981 27.467 1.00 82.06 174 VAL A CA 1
ATOM 1400 C C . VAL A 1 174 ? -4.658 0.422 26.712 1.00 82.06 174 VAL A C 1
ATOM 1402 O O . VAL A 1 174 ? -4.094 1.048 25.817 1.00 82.06 174 VAL A O 1
ATOM 1405 N N . GLY A 1 175 ? -4.235 -0.788 27.067 1.00 81.81 175 GLY A N 1
ATOM 1406 C CA . GLY A 1 175 ? -3.175 -1.507 26.376 1.00 81.81 175 GLY A CA 1
ATOM 1407 C C . GLY A 1 175 ? -3.247 -3.011 26.607 1.00 81.81 175 GLY A C 1
ATOM 1408 O O . GLY A 1 175 ? -3.798 -3.491 27.596 1.00 81.81 175 GLY A O 1
ATOM 1409 N N . VAL A 1 176 ? -2.649 -3.777 25.694 1.00 82.38 176 VAL A N 1
ATOM 1410 C CA . VAL A 1 176 ? -2.477 -5.224 25.868 1.00 82.38 176 VAL A CA 1
ATOM 1411 C C . VAL A 1 176 ? -1.134 -5.459 26.569 1.00 82.38 176 VAL A C 1
ATOM 1413 O O . VAL A 1 176 ? -0.082 -5.306 25.944 1.00 82.38 176 VAL A O 1
ATOM 1416 N N . PRO A 1 177 ? -1.124 -5.788 27.875 1.00 82.56 177 PRO A N 1
ATOM 1417 C CA . PRO A 1 177 ? 0.114 -5.914 28.630 1.00 82.56 177 PRO A CA 1
ATOM 1418 C C . PRO A 1 177 ? 0.897 -7.154 28.188 1.00 82.56 177 PRO A C 1
ATOM 1420 O O . PRO A 1 177 ? 0.365 -8.264 28.171 1.00 82.56 177 PRO A O 1
ATOM 1423 N N . PHE A 1 178 ? 2.198 -6.999 27.939 1.00 83.62 178 PHE A N 1
ATOM 1424 C CA . PHE A 1 178 ? 3.079 -8.155 27.750 1.00 83.62 178 PHE A CA 1
ATOM 1425 C C . PHE A 1 178 ? 3.207 -8.978 29.046 1.00 83.62 178 PHE A C 1
ATOM 1427 O O . PHE A 1 178 ? 3.123 -10.205 29.029 1.00 83.62 178 PHE A O 1
ATOM 1434 N N . ARG A 1 179 ? 3.341 -8.304 30.199 1.00 83.62 179 ARG A N 1
ATOM 1435 C CA . ARG A 1 179 ? 3.337 -8.926 31.531 1.00 83.62 179 ARG A CA 1
ATOM 1436 C C . ARG A 1 179 ? 2.021 -8.630 32.248 1.00 83.62 179 ARG A C 1
ATOM 1438 O O . ARG A 1 179 ? 1.781 -7.505 32.671 1.00 83.62 179 ARG A O 1
ATOM 1445 N N . ARG A 1 180 ? 1.192 -9.658 32.449 1.00 82.25 180 ARG A N 1
ATOM 1446 C CA . ARG A 1 180 ? -0.131 -9.510 33.087 1.00 82.25 180 ARG A CA 1
ATOM 1447 C C . ARG A 1 180 ? -0.085 -9.188 34.586 1.00 82.25 180 ARG A C 1
ATOM 1449 O O . ARG A 1 180 ? -1.024 -8.587 35.085 1.00 82.25 180 ARG A O 1
ATOM 1456 N N . ALA A 1 181 ? 0.995 -9.544 35.285 1.00 82.25 181 ALA A N 1
ATOM 1457 C CA . ALA A 1 181 ? 1.103 -9.394 36.742 1.00 82.25 181 ALA A CA 1
ATOM 1458 C C . ALA A 1 181 ? 1.047 -7.936 37.244 1.00 82.25 181 ALA A C 1
ATOM 1460 O O . ALA A 1 181 ? 0.665 -7.701 38.383 1.00 82.25 181 ALA A O 1
ATOM 1461 N N . GLU A 1 182 ? 1.412 -6.965 36.403 1.00 79.31 182 GLU A N 1
ATOM 1462 C CA . GLU A 1 182 ? 1.479 -5.537 36.759 1.00 79.31 182 GLU A CA 1
ATOM 1463 C C . GLU A 1 182 ? 0.555 -4.678 35.873 1.00 79.31 182 GLU A C 1
ATOM 1465 O O . GLU A 1 182 ? 0.717 -3.461 35.783 1.00 79.31 182 GLU A O 1
ATOM 1470 N N . SER A 1 183 ? -0.404 -5.296 35.174 1.00 79.06 183 SER A N 1
ATOM 1471 C CA . SER A 1 183 ? -1.272 -4.565 34.250 1.00 79.06 183 SER A CA 1
ATOM 1472 C C . SER A 1 183 ? -2.296 -3.699 34.986 1.00 79.06 183 SER A C 1
ATOM 1474 O O . SER A 1 183 ? -3.038 -4.195 35.835 1.00 79.06 183 SER A O 1
ATOM 1476 N N . LYS A 1 184 ? -2.322 -2.408 34.631 1.00 79.88 184 LYS A N 1
ATOM 1477 C CA . LYS A 1 184 ? -3.272 -1.396 35.131 1.00 79.88 184 LYS A CA 1
ATOM 1478 C C . LYS A 1 184 ? -4.249 -0.884 34.067 1.00 79.88 184 LYS A C 1
ATOM 1480 O O . LYS A 1 184 ? -5.211 -0.209 34.403 1.00 79.88 184 LYS A O 1
ATOM 1485 N N . TYR A 1 185 ? -3.968 -1.177 32.800 1.00 81.38 185 TYR A N 1
ATOM 1486 C CA . TYR A 1 185 ? -4.682 -0.653 31.633 1.00 81.38 185 TYR A CA 1
ATOM 1487 C C . TYR A 1 185 ? -5.201 -1.795 30.753 1.00 81.38 185 TYR A C 1
ATOM 1489 O O . TYR A 1 185 ? -5.240 -1.669 29.534 1.00 81.38 185 TYR A O 1
ATOM 1497 N N . SER A 1 186 ? -5.514 -2.955 31.342 1.00 80.69 186 SER A N 1
ATOM 1498 C CA . SER A 1 186 ? -5.978 -4.102 30.558 1.00 80.69 186 SER A CA 1
ATOM 1499 C C . SER A 1 186 ? -7.385 -3.855 30.004 1.00 80.69 186 SER A C 1
ATOM 1501 O O . SER A 1 186 ? -8.190 -3.149 30.614 1.00 80.69 186 SER A O 1
ATOM 1503 N N . VAL A 1 187 ? -7.699 -4.466 28.858 1.00 83.31 187 VAL A N 1
ATOM 1504 C CA . VAL A 1 187 ? -9.011 -4.330 28.201 1.00 83.31 187 VAL A CA 1
ATOM 1505 C C . VAL A 1 187 ? -10.153 -4.742 29.136 1.00 83.31 187 VAL A C 1
ATOM 1507 O O . VAL A 1 187 ? -11.196 -4.099 29.151 1.00 83.31 187 VAL A O 1
ATOM 1510 N N . GLU A 1 188 ? -9.952 -5.767 29.966 1.00 81.12 188 GLU A N 1
ATOM 1511 C CA . GLU A 1 188 ? -10.949 -6.266 30.919 1.00 81.12 188 GLU A CA 1
ATOM 1512 C C . GLU A 1 188 ? -11.141 -5.321 32.112 1.00 81.12 188 GLU A C 1
ATOM 1514 O O . GLU A 1 188 ? -12.257 -5.145 32.602 1.00 81.12 188 GLU A O 1
ATOM 1519 N N . GLN A 1 189 ? -10.056 -4.700 32.583 1.00 80.81 189 GLN A N 1
ATOM 1520 C CA . GLN A 1 189 ? -10.109 -3.732 33.677 1.00 80.81 189 GLN A CA 1
ATOM 1521 C C . GLN A 1 189 ? -10.800 -2.442 33.232 1.00 80.81 189 GLN A C 1
ATOM 1523 O O . GLN A 1 189 ? -11.674 -1.933 33.942 1.00 80.81 189 GLN A O 1
ATOM 1528 N N . VAL A 1 190 ? -10.454 -1.942 32.043 1.00 81.56 190 VAL A N 1
ATOM 1529 C CA . VAL A 1 190 ? -11.031 -0.707 31.499 1.00 81.56 190 VAL A CA 1
ATOM 1530 C C . VAL A 1 190 ? -12.417 -0.948 30.901 1.00 81.56 190 VAL A C 1
ATOM 1532 O O . VAL A 1 190 ? -13.250 -0.060 30.973 1.00 81.56 190 VAL A O 1
ATOM 1535 N N . GLY A 1 191 ? -12.726 -2.168 30.452 1.00 82.56 191 GLY A N 1
ATOM 1536 C CA . GLY A 1 191 ? -14.028 -2.577 29.915 1.00 82.56 191 GLY A CA 1
ATOM 1537 C C . GLY A 1 191 ? -14.385 -1.873 28.613 1.00 82.56 191 GLY A C 1
ATOM 1538 O O . GLY A 1 191 ? -15.438 -1.252 28.528 1.00 82.56 191 GLY A O 1
ATOM 1539 N N . VAL A 1 192 ? -13.495 -1.971 27.626 1.00 85.81 192 VAL A N 1
ATOM 1540 C CA . VAL A 1 192 ? -13.692 -1.383 26.294 1.00 85.81 192 VAL A CA 1
ATOM 1541 C C . VAL A 1 192 ? -14.792 -2.124 25.537 1.00 85.81 192 VAL A C 1
ATOM 1543 O O . VAL A 1 192 ? -14.786 -3.357 25.486 1.00 85.81 192 VAL A O 1
ATOM 1546 N N . THR A 1 193 ? -15.697 -1.378 24.907 1.00 86.31 193 THR A N 1
ATOM 1547 C CA . THR A 1 193 ? -16.681 -1.898 23.952 1.00 86.31 193 THR A CA 1
ATOM 1548 C C . THR A 1 193 ? -16.285 -1.542 22.523 1.00 86.31 193 THR A C 1
ATOM 1550 O O . THR A 1 193 ? -15.568 -0.569 22.283 1.00 86.31 193 THR A O 1
ATOM 1553 N N . ILE A 1 194 ? -16.727 -2.363 21.570 1.00 85.12 194 ILE A N 1
ATOM 1554 C CA . ILE A 1 194 ? -16.478 -2.164 20.141 1.00 85.12 194 ILE A CA 1
ATOM 1555 C C . ILE A 1 194 ? -17.830 -2.052 19.460 1.00 85.12 194 ILE A C 1
ATOM 1557 O O . ILE A 1 194 ? -18.606 -3.008 19.490 1.00 85.12 194 ILE A O 1
ATOM 1561 N N . ASP A 1 195 ? -18.061 -0.915 18.820 1.00 80.56 195 ASP A N 1
ATOM 1562 C CA . ASP A 1 195 ? -19.195 -0.701 17.934 1.00 80.56 195 ASP A CA 1
ATOM 1563 C C . ASP A 1 195 ? -18.686 -0.606 16.487 1.00 80.56 195 ASP A C 1
ATOM 1565 O O . ASP A 1 195 ? -17.556 -0.183 16.234 1.00 80.56 195 ASP A O 1
ATOM 1569 N N . GLY A 1 196 ? -19.503 -1.035 15.526 1.00 68.25 196 GLY A N 1
ATOM 1570 C CA . GLY A 1 196 ? -19.225 -0.884 14.096 1.00 68.25 196 GLY A CA 1
ATOM 1571 C C . GLY A 1 196 ? -20.253 0.037 13.450 1.00 68.25 196 GLY A C 1
ATOM 1572 O O . GLY A 1 196 ? -21.444 -0.086 13.747 1.00 68.25 196 GLY A O 1
ATOM 1573 N N . CYS A 1 197 ? -19.787 0.941 12.588 1.00 59.78 197 CYS A N 1
ATOM 1574 C CA . CYS A 1 197 ? -20.623 1.695 11.650 1.00 59.78 197 CYS A CA 1
ATOM 1575 C C . CYS A 1 197 ? -20.634 0.996 10.286 1.00 59.78 197 CYS A C 1
ATOM 1577 O O . CYS A 1 197 ? -19.526 0.616 9.823 1.00 59.78 197 CYS A O 1
#

Foldseek 3Di:
DDDDDDDPDDPDDDPVVVVVVVVVVVVVVVVVVVPDPPVVVVPDDPVVVVVVVVVVVVVVVVVVVVVVVVVVVCCQVDDPVNDCVPNNDHLVCQVVVVLVVVQVVVVVVVHRDFVSVVSNDPLRYPVPDDPPPDDDSCVPPHDDDGDPADKWKAWPVRFTADPQRAGPVRHRQADDDPDPPPDPRHCVNRVMDIDGD